Protein AF-A0A976Q1R2-F1 (afdb_monomer_lite)

pLDDT: mean 77.34, std 17.26, range [36.09, 97.94]

Sequence (198 aa):
MNNAGCALHPGRGSQSGVPMPMLADLDDPPRPRWKNIVAGFLIATPVTLVAWQWLLPQVHDSVRGGSEDFDKRLRLEDAYMRAVCEQALVLDRDEQLCKCVFAAEYPSLDCQAPFQQWTLARQVDQCADPTTRKAALSFCTCVDVIAEQVQAAVRDAMETGDDELGAARRAAQNYHRCQPLPDAINLPGIEALTPATE

Radius of gyration: 34.34 Å; chains: 1; bounding box: 77×89×61 Å

Secondary structure (DSSP, 8-state):
----------------------TTSS--PPP-THHHHHHHHHHHHHHHHHHHHHHHHHHHHHHHHHHHHHHHHHHHHHHHHHHIIIII--HHHHHHHHHHHHH-SSHHHHSHHHHHHHHHHHHHHHHTSHHHHHHSHHHHHHHHHHHHHHHHHHHHHHHHT--HHHHHHHHHGGGGGTTTSTTPPPPPPGGGTSPP--

Foldseek 3Di:
DDDDDDDDDDDDDDDDDDDDPPPPVPPDDPDPCVVVVVVVCVVVVVVVVVVCVVVVVVVVCVVVVVVVVVVVVQVVVLVVLQLCLPAFDDCPPLVPLNVQSVVDPRCVPRNVLSVLLVQLVVLQVQCVDPVLCVQQVQLSVQSVVLVVQLVVQLVVCVVVVHDSVVSSSVSSSCNVVSCVDPSHDDDDDSVVRGDPDD

Structure (mmCIF, N/CA/C/O backbone):
data_AF-A0A976Q1R2-F1
#
_entry.id   AF-A0A976Q1R2-F1
#
loop_
_atom_site.group_PDB
_atom_site.id
_atom_site.type_symbol
_atom_site.label_atom_id
_atom_site.label_alt_id
_atom_site.label_comp_id
_atom_site.label_asym_id
_atom_site.label_entity_id
_atom_site.label_seq_id
_atom_site.pdbx_PDB_ins_code
_atom_site.Cartn_x
_atom_site.Cartn_y
_atom_site.Cartn_z
_atom_site.occupancy
_atom_site.B_iso_or_equiv
_atom_site.auth_seq_id
_atom_site.auth_comp_id
_atom_site.auth_asym_id
_atom_site.auth_atom_id
_atom_site.pdbx_PDB_model_num
ATOM 1 N N . MET A 1 1 ? 27.607 49.489 22.070 1.00 40.38 1 MET A N 1
ATOM 2 C CA . MET A 1 1 ? 28.946 49.418 22.692 1.00 40.38 1 MET A CA 1
ATOM 3 C C . MET A 1 1 ? 29.445 47.990 22.565 1.00 40.38 1 MET A C 1
ATOM 5 O O . MET A 1 1 ? 28.915 47.128 23.244 1.00 40.38 1 MET A O 1
ATOM 9 N N . ASN A 1 2 ? 30.362 47.734 21.632 1.00 40.00 2 ASN A N 1
ATOM 10 C CA . ASN A 1 2 ? 31.521 46.861 21.826 1.00 40.00 2 ASN A CA 1
ATOM 11 C C . ASN A 1 2 ? 32.427 46.967 20.596 1.00 40.00 2 ASN A C 1
ATOM 13 O O . ASN A 1 2 ? 31.990 46.817 19.459 1.00 40.00 2 ASN A O 1
ATOM 17 N N . ASN A 1 3 ? 33.670 47.330 20.899 1.00 42.47 3 ASN A N 1
ATOM 18 C CA . ASN A 1 3 ? 34.803 47.559 20.020 1.00 42.47 3 ASN A CA 1
ATOM 19 C C . ASN A 1 3 ? 35.492 46.242 19.648 1.00 42.47 3 ASN A C 1
ATOM 21 O O . ASN A 1 3 ? 35.641 45.378 20.506 1.00 42.47 3 ASN A O 1
ATOM 25 N N . ALA A 1 4 ? 36.043 46.194 18.437 1.00 45.94 4 ALA A N 1
ATOM 26 C CA . ALA A 1 4 ? 37.373 45.672 18.088 1.00 45.94 4 ALA A CA 1
ATOM 27 C C . ALA A 1 4 ? 37.607 46.113 16.624 1.00 45.94 4 ALA A C 1
ATOM 29 O O . ALA A 1 4 ? 36.763 45.834 15.781 1.00 45.94 4 ALA A O 1
ATOM 30 N N . GLY A 1 5 ? 38.586 46.946 16.248 1.00 39.72 5 GLY A N 1
ATOM 31 C CA . GLY A 1 5 ? 40.025 46.866 16.541 1.00 39.72 5 GLY A CA 1
ATOM 32 C C . GLY A 1 5 ? 40.621 45.670 15.783 1.00 39.72 5 GLY A C 1
ATOM 33 O O . GLY A 1 5 ? 40.080 44.585 15.895 1.00 39.72 5 GLY A O 1
ATOM 34 N N . CYS A 1 6 ? 41.711 45.700 15.018 1.00 37.56 6 CYS A N 1
ATOM 35 C CA . CYS A 1 6 ? 42.757 46.661 14.659 1.00 37.56 6 CYS A CA 1
ATOM 36 C C . CYS A 1 6 ? 43.726 45.902 13.704 1.00 37.56 6 CYS A C 1
ATOM 38 O O . CYS A 1 6 ? 43.662 44.677 13.651 1.00 37.56 6 CYS A O 1
ATOM 40 N N . ALA A 1 7 ? 44.678 46.634 13.096 1.00 41.38 7 ALA A N 1
ATOM 41 C CA . ALA A 1 7 ? 45.945 46.217 12.433 1.00 41.38 7 ALA A CA 1
ATOM 42 C C . ALA A 1 7 ? 45.931 46.246 10.880 1.00 41.38 7 ALA A C 1
ATOM 44 O O . ALA A 1 7 ? 45.217 45.466 10.266 1.00 41.38 7 ALA A O 1
ATOM 45 N N . LEU A 1 8 ? 46.560 47.207 10.162 1.00 39.44 8 LEU A N 1
ATOM 46 C CA . LEU A 1 8 ? 48.003 47.585 10.034 1.00 39.44 8 LEU A CA 1
ATOM 47 C C . LEU A 1 8 ? 48.870 46.373 9.631 1.00 39.44 8 LEU A C 1
ATOM 49 O O . LEU A 1 8 ? 48.815 45.373 10.328 1.00 39.44 8 LEU A O 1
ATOM 53 N N . HIS A 1 9 ? 49.733 46.332 8.605 1.00 39.78 9 HIS A N 1
ATOM 54 C CA . HIS A 1 9 ? 50.486 47.281 7.747 1.00 39.78 9 HIS A CA 1
ATOM 55 C C . HIS A 1 9 ? 51.249 46.384 6.692 1.00 39.78 9 HIS A C 1
ATOM 57 O O . HIS A 1 9 ? 51.054 45.172 6.725 1.00 39.78 9 HIS A O 1
ATOM 63 N N . PRO A 1 10 ? 52.265 46.819 5.909 1.00 51.44 10 PRO A N 1
ATOM 64 C CA . PRO A 1 10 ? 52.341 47.836 4.852 1.00 51.44 10 PRO A CA 1
ATOM 65 C C . PRO A 1 10 ? 52.934 47.317 3.505 1.00 51.44 10 PRO A C 1
ATOM 67 O O . PRO A 1 10 ? 53.644 46.320 3.447 1.00 51.44 10 PRO A O 1
ATOM 70 N N . GLY A 1 11 ? 52.798 48.137 2.453 1.00 36.09 11 GLY A N 1
ATOM 71 C CA . GLY A 1 11 ? 53.887 48.395 1.496 1.00 36.09 11 GLY A CA 1
ATOM 72 C C . GLY A 1 11 ? 53.879 47.630 0.168 1.00 36.09 11 GLY A C 1
ATOM 73 O O . GLY A 1 11 ? 54.088 46.426 0.133 1.00 36.09 11 GLY A O 1
ATOM 74 N N . ARG A 1 12 ? 53.793 48.359 -0.954 1.00 36.56 12 ARG A N 1
ATOM 75 C CA . ARG A 1 12 ? 54.947 48.746 -1.800 1.00 36.56 12 ARG A CA 1
ATOM 76 C C . ARG A 1 12 ? 54.425 49.473 -3.043 1.00 36.56 12 ARG A C 1
ATOM 78 O O . ARG A 1 12 ? 53.521 48.992 -3.714 1.00 36.56 12 ARG A O 1
ATOM 85 N N . GLY A 1 13 ? 54.967 50.658 -3.307 1.00 37.25 13 GLY A N 1
ATOM 86 C CA . GLY A 1 13 ? 54.545 51.499 -4.422 1.00 37.25 13 GLY A CA 1
ATOM 87 C C . GLY A 1 13 ? 54.937 50.959 -5.797 1.00 37.25 13 GLY A C 1
ATOM 88 O O . GLY A 1 13 ? 55.895 50.204 -5.930 1.00 37.25 13 GLY A O 1
ATOM 89 N N . SER A 1 14 ? 54.216 51.426 -6.812 1.00 42.25 14 SER A N 1
ATOM 90 C CA . SER A 1 14 ? 54.715 51.660 -8.170 1.00 42.25 14 SER A CA 1
ATOM 91 C C . SER A 1 14 ? 53.691 52.566 -8.866 1.00 42.25 14 SER A C 1
ATOM 93 O O . SER A 1 14 ? 52.531 52.200 -8.995 1.00 42.25 14 SER A O 1
ATOM 95 N N . GLN A 1 15 ? 53.982 53.863 -8.930 1.00 43.88 15 GLN A N 1
ATOM 96 C CA . GLN A 1 15 ? 54.339 54.571 -10.165 1.00 43.88 15 GLN A CA 1
ATOM 97 C C . GLN A 1 15 ? 53.194 54.709 -11.182 1.00 43.88 15 GLN A C 1
ATOM 99 O O . GLN A 1 15 ? 52.818 53.773 -11.873 1.00 43.88 15 GLN A O 1
ATOM 104 N N . SER A 1 16 ? 52.722 55.954 -11.263 1.00 47.72 16 SER A N 1
ATOM 105 C CA . SER A 1 16 ? 52.698 56.767 -12.481 1.00 47.72 16 SER A CA 1
ATOM 106 C C . SER A 1 16 ? 52.079 56.167 -13.739 1.00 47.72 16 SER A C 1
ATOM 108 O O . SER A 1 16 ? 52.698 55.386 -14.453 1.00 47.72 16 SER A O 1
ATOM 110 N N . GLY A 1 17 ? 50.921 56.715 -14.098 1.00 42.50 17 GLY A N 1
ATOM 111 C CA . GLY A 1 17 ? 50.432 56.692 -15.469 1.00 42.50 17 GLY A CA 1
ATOM 112 C C . GLY A 1 17 ? 48.920 56.660 -15.517 1.00 42.50 17 GLY A C 1
ATOM 113 O O . GLY A 1 17 ? 48.342 55.604 -15.726 1.00 42.50 17 GLY A O 1
ATOM 114 N N . VAL A 1 18 ? 48.272 57.812 -15.343 1.00 56.31 18 VAL A N 1
ATOM 115 C CA . VAL A 1 18 ? 46.934 58.004 -15.910 1.00 56.31 18 VAL A CA 1
ATOM 116 C C . VAL A 1 18 ? 47.176 58.445 -17.352 1.00 56.31 18 VAL A C 1
ATOM 118 O O . VAL A 1 18 ? 47.537 59.608 -17.553 1.00 56.31 18 VAL A O 1
ATOM 121 N N . PRO A 1 19 ? 47.072 57.563 -18.365 1.00 56.66 19 PRO A N 1
ATOM 122 C CA . PRO A 1 19 ? 46.975 58.048 -19.726 1.00 56.66 19 PRO A CA 1
ATOM 123 C C . PRO A 1 19 ? 45.658 58.817 -19.811 1.00 56.66 19 PRO A C 1
ATOM 125 O O . PRO A 1 19 ? 44.582 58.261 -19.591 1.00 56.66 19 PRO A O 1
ATOM 128 N N . MET A 1 20 ? 45.749 60.120 -20.072 1.00 54.66 20 MET A N 1
ATOM 129 C CA . MET A 1 20 ? 44.580 60.878 -20.491 1.00 54.66 20 MET A CA 1
ATOM 130 C C . MET A 1 20 ? 44.028 60.194 -21.748 1.00 54.66 20 MET A C 1
ATOM 132 O O . MET A 1 20 ? 44.794 60.039 -22.704 1.00 54.66 20 MET A O 1
ATOM 136 N N . PRO A 1 21 ? 42.752 59.768 -21.771 1.00 60.16 21 PRO A N 1
ATOM 137 C CA . PRO A 1 21 ? 42.135 59.310 -23.002 1.00 60.16 21 PRO A CA 1
ATOM 138 C C . PRO A 1 21 ? 42.116 60.505 -23.952 1.00 60.16 21 PRO A C 1
ATOM 140 O O . PRO A 1 21 ? 41.392 61.480 -23.748 1.00 60.16 21 PRO A O 1
ATOM 143 N N . MET A 1 22 ? 42.998 60.480 -24.949 1.00 55.94 22 MET A N 1
ATOM 144 C CA . MET A 1 22 ? 42.955 61.454 -26.024 1.00 55.94 22 MET A CA 1
ATOM 145 C C . MET A 1 22 ? 41.645 61.247 -26.777 1.00 55.94 22 MET A C 1
ATOM 147 O O . MET A 1 22 ? 41.316 60.132 -27.170 1.00 55.94 22 MET A O 1
ATOM 151 N N . LEU A 1 23 ? 40.937 62.346 -27.033 1.00 49.00 23 LEU A N 1
ATOM 152 C CA . LEU A 1 23 ? 39.739 62.442 -27.880 1.00 49.00 23 LEU A CA 1
ATOM 153 C C . LEU A 1 23 ? 39.940 61.934 -29.330 1.00 49.00 23 LEU A C 1
ATOM 155 O O . LEU A 1 23 ? 39.041 62.071 -30.147 1.00 49.00 23 LEU A O 1
ATOM 159 N N . ALA A 1 24 ? 41.100 61.355 -29.649 1.00 50.91 24 ALA A N 1
ATOM 160 C CA . ALA A 1 24 ? 41.415 60.703 -30.913 1.00 50.91 24 ALA A CA 1
ATOM 161 C C . ALA A 1 24 ? 40.998 59.217 -30.964 1.00 50.91 24 ALA A C 1
ATOM 163 O O . ALA A 1 24 ? 41.071 58.621 -32.031 1.00 50.91 24 ALA A O 1
ATOM 164 N N . ASP A 1 25 ? 40.558 58.623 -29.846 1.00 51.00 25 ASP A N 1
ATOM 165 C CA . ASP A 1 25 ? 40.132 57.209 -29.776 1.00 51.00 25 ASP A CA 1
ATOM 166 C C . ASP A 1 25 ? 38.599 57.029 -29.871 1.00 51.00 25 ASP A C 1
ATOM 168 O O . ASP A 1 25 ? 38.062 55.956 -29.609 1.00 51.00 25 ASP A O 1
ATOM 172 N N . LEU A 1 26 ? 37.861 58.096 -30.216 1.00 52.56 26 LEU A N 1
ATOM 173 C CA . LEU A 1 26 ? 36.394 58.072 -30.342 1.00 52.56 26 LEU A CA 1
ATOM 174 C C . LEU A 1 26 ? 35.896 57.886 -31.790 1.00 52.56 26 LEU A C 1
ATOM 176 O O . LEU A 1 26 ? 34.690 57.791 -31.999 1.00 52.56 26 LEU A O 1
ATOM 180 N N . ASP A 1 27 ? 36.803 57.818 -32.770 1.00 57.50 27 ASP A N 1
ATOM 181 C CA . ASP A 1 27 ? 36.479 57.762 -34.208 1.00 57.50 27 ASP A CA 1
ATOM 182 C C . ASP A 1 27 ? 36.778 56.406 -34.874 1.00 57.50 27 ASP A C 1
ATOM 184 O O . ASP A 1 27 ? 36.680 56.277 -36.095 1.00 57.50 27 ASP A O 1
ATOM 188 N N . ASP A 1 28 ? 37.102 55.364 -34.102 1.00 61.47 28 ASP A N 1
ATOM 189 C CA . ASP A 1 28 ? 37.249 54.012 -34.648 1.00 61.47 28 ASP A CA 1
ATOM 190 C C . ASP A 1 28 ? 35.872 53.310 -34.661 1.00 61.47 28 ASP A C 1
ATOM 192 O O . ASP A 1 28 ? 35.346 52.950 -33.598 1.00 61.47 28 ASP A O 1
ATOM 196 N N . PRO A 1 29 ? 35.223 53.101 -35.829 1.00 64.06 29 PRO A N 1
ATOM 197 C CA . PRO A 1 29 ? 33.951 52.397 -35.867 1.00 64.06 29 PRO A CA 1
ATOM 198 C C . PRO A 1 29 ? 34.169 50.958 -35.375 1.00 64.06 29 PRO A C 1
ATOM 200 O O . PRO A 1 29 ? 35.086 50.274 -35.850 1.00 64.06 29 PRO A O 1
ATOM 203 N N . PRO A 1 30 ? 33.344 50.445 -34.441 1.00 65.81 30 PRO A N 1
ATOM 204 C CA . PRO A 1 30 ? 33.550 49.118 -33.888 1.00 65.81 30 PRO A CA 1
ATOM 205 C C . PRO A 1 30 ? 33.538 48.094 -35.021 1.00 65.81 30 PRO A C 1
ATOM 207 O O . PRO A 1 30 ? 32.568 47.982 -35.776 1.00 65.81 30 PRO A O 1
ATOM 210 N N . ARG A 1 31 ? 34.637 47.338 -35.149 1.00 67.00 31 ARG A N 1
ATOM 211 C CA . ARG A 1 31 ? 34.769 46.302 -36.179 1.00 67.00 31 ARG A CA 1
ATOM 212 C C . ARG A 1 31 ? 33.535 45.388 -36.128 1.00 67.00 31 ARG A C 1
ATOM 214 O O . ARG A 1 31 ? 33.174 44.932 -35.040 1.00 67.00 31 ARG A O 1
ATOM 221 N N . PRO A 1 32 ? 32.887 45.094 -37.268 1.00 62.44 32 PRO A N 1
ATOM 222 C CA . PRO A 1 32 ? 31.637 44.345 -37.295 1.00 62.44 32 PRO A CA 1
ATOM 223 C C . PRO A 1 32 ? 31.796 42.959 -36.648 1.00 62.44 32 PRO A C 1
ATOM 225 O O . PRO A 1 32 ? 32.357 42.037 -37.240 1.00 62.44 32 PRO A O 1
ATOM 228 N N . ARG A 1 33 ? 31.268 42.800 -35.425 1.00 66.50 33 ARG A N 1
ATOM 229 C CA . ARG A 1 33 ? 31.354 41.562 -34.622 1.00 66.50 33 ARG A CA 1
ATOM 230 C C . ARG A 1 33 ? 30.477 40.425 -35.164 1.00 66.50 33 ARG A C 1
ATOM 232 O O . ARG A 1 33 ? 30.590 39.298 -34.691 1.00 66.50 33 ARG A O 1
ATOM 239 N N . TRP A 1 34 ? 29.638 40.694 -36.172 1.00 76.06 34 TRP A N 1
ATOM 240 C CA . TRP A 1 34 ? 28.719 39.713 -36.765 1.00 76.06 34 TRP A CA 1
ATOM 241 C C . TRP A 1 34 ? 29.453 38.508 -37.363 1.00 76.06 34 TRP A C 1
ATOM 243 O O . TRP A 1 34 ? 28.974 37.385 -37.243 1.00 76.06 34 TRP A O 1
ATOM 253 N N . LYS A 1 35 ? 30.656 38.713 -37.920 1.00 72.75 35 LYS A N 1
ATOM 254 C CA . LYS A 1 35 ? 31.481 37.624 -38.467 1.00 72.75 35 LYS A CA 1
ATOM 255 C C . LYS A 1 35 ? 31.867 36.600 -37.394 1.00 72.75 35 LYS A C 1
ATOM 257 O O . LYS A 1 35 ? 31.851 35.404 -37.662 1.00 72.75 35 LYS A O 1
ATOM 262 N N . ASN A 1 36 ? 32.128 37.054 -36.168 1.00 73.56 36 ASN A N 1
ATOM 263 C CA . ASN A 1 36 ? 32.473 36.173 -35.050 1.00 73.56 36 ASN A CA 1
ATOM 264 C C . ASN A 1 36 ? 31.238 35.446 -34.497 1.00 73.56 36 ASN A C 1
ATOM 266 O O . ASN A 1 36 ? 31.349 34.304 -34.065 1.00 73.56 36 ASN A O 1
ATOM 270 N N . ILE A 1 37 ? 30.061 36.078 -34.550 1.00 73.50 37 ILE A N 1
ATOM 271 C CA . ILE A 1 37 ? 28.791 35.458 -34.141 1.00 73.50 37 ILE A CA 1
ATOM 272 C C . ILE A 1 37 ? 28.391 34.355 -35.128 1.00 73.50 37 ILE A C 1
ATOM 274 O O . ILE A 1 37 ? 28.049 33.255 -34.705 1.00 73.50 37 ILE A O 1
ATOM 278 N N . VAL A 1 38 ? 28.492 34.613 -36.436 1.00 80.69 38 VAL A N 1
ATOM 279 C CA . VAL A 1 38 ? 28.170 33.618 -37.473 1.00 80.69 38 VAL A CA 1
ATOM 280 C C . VAL A 1 38 ? 29.146 32.445 -37.437 1.00 80.69 38 VAL A C 1
ATOM 282 O O . VAL A 1 38 ? 28.713 31.297 -37.493 1.00 80.69 38 VAL A O 1
ATOM 285 N N . ALA A 1 39 ? 30.445 32.707 -37.268 1.00 76.94 39 ALA A N 1
ATOM 286 C CA . ALA A 1 39 ? 31.435 31.645 -37.092 1.00 76.94 39 ALA A CA 1
ATOM 287 C C . ALA A 1 39 ? 31.177 30.825 -35.814 1.00 76.94 39 ALA A C 1
ATOM 289 O O . ALA A 1 39 ? 31.249 29.600 -35.847 1.00 76.94 39 ALA A O 1
ATOM 290 N N . GLY A 1 40 ? 30.813 31.488 -34.710 1.00 72.38 40 GLY A N 1
ATOM 291 C CA . GLY A 1 40 ? 30.435 30.822 -33.465 1.00 72.38 40 GLY A CA 1
ATOM 292 C C . GLY A 1 40 ? 29.211 29.921 -33.627 1.00 72.38 40 GLY A C 1
ATOM 293 O O . GLY A 1 40 ? 29.234 28.783 -33.171 1.00 72.38 40 GLY A O 1
ATOM 294 N N . PHE A 1 41 ? 28.174 30.385 -34.329 1.00 81.19 41 PHE A N 1
ATOM 295 C CA . PHE A 1 41 ? 26.971 29.592 -34.591 1.00 81.19 41 PHE A CA 1
ATOM 296 C C . PHE A 1 41 ? 27.277 28.376 -35.477 1.00 81.19 41 PHE A C 1
ATOM 298 O O . PHE A 1 41 ? 26.920 27.260 -35.122 1.00 81.19 41 PHE A O 1
ATOM 305 N N . LEU A 1 42 ? 28.035 28.556 -36.564 1.00 83.38 42 LEU A N 1
ATOM 306 C CA . LEU A 1 42 ? 28.411 27.463 -37.472 1.00 83.38 42 LEU A CA 1
ATOM 307 C C . LEU A 1 42 ? 29.194 26.332 -36.791 1.00 83.38 42 LEU A C 1
ATOM 309 O O . LEU A 1 42 ? 29.113 25.193 -37.241 1.00 83.38 42 LEU A O 1
ATOM 313 N N . ILE A 1 43 ? 29.933 26.629 -35.720 1.00 78.44 43 ILE A N 1
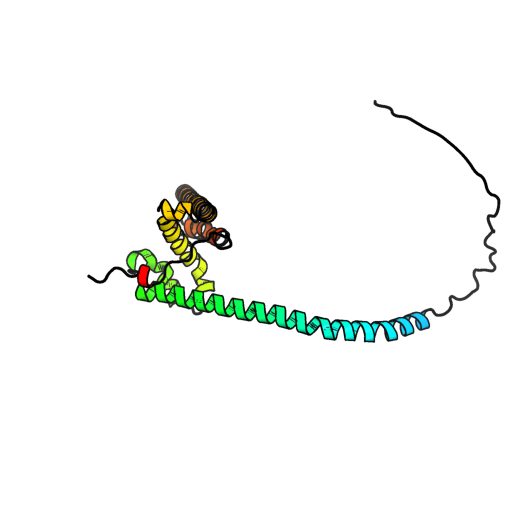ATOM 314 C CA . ILE A 1 43 ? 30.680 25.625 -34.948 1.00 78.44 43 ILE A CA 1
ATOM 315 C C . ILE A 1 43 ? 29.829 25.065 -33.802 1.00 78.44 43 ILE A C 1
ATOM 317 O O . ILE A 1 43 ? 29.847 23.862 -33.553 1.00 78.44 43 ILE A O 1
ATOM 321 N N . ALA A 1 44 ? 29.063 25.909 -33.110 1.00 73.56 44 ALA A N 1
ATOM 322 C CA . ALA A 1 44 ? 28.253 25.481 -31.975 1.00 73.56 44 ALA A CA 1
ATOM 323 C C . ALA A 1 44 ? 27.096 24.566 -32.401 1.00 73.56 44 ALA A C 1
ATOM 325 O O . ALA A 1 44 ? 26.852 23.560 -31.742 1.00 73.56 44 ALA A O 1
ATOM 326 N N . THR A 1 45 ? 26.419 24.870 -33.512 1.00 82.25 45 THR A N 1
ATOM 327 C CA . THR A 1 45 ? 25.257 24.113 -33.999 1.00 82.25 45 THR A CA 1
ATOM 328 C C . THR A 1 45 ? 25.541 22.635 -34.298 1.00 82.25 45 THR A C 1
ATOM 330 O O . THR A 1 45 ? 24.763 21.803 -33.838 1.00 82.25 45 THR A O 1
ATOM 333 N N . PRO A 1 46 ? 26.610 22.236 -35.020 1.00 80.31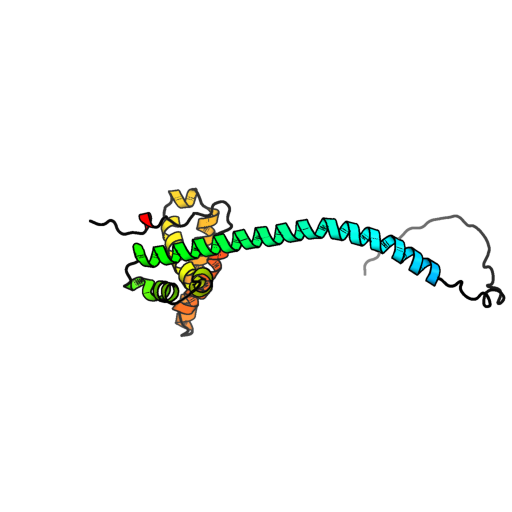 46 PRO A N 1
ATOM 334 C CA . PRO A 1 46 ? 26.884 20.817 -35.241 1.00 80.31 46 PRO A CA 1
ATOM 335 C C . PRO A 1 46 ? 27.262 20.091 -33.945 1.00 80.31 46 PRO A C 1
ATOM 337 O O . PRO A 1 46 ? 26.854 18.951 -33.749 1.00 80.31 46 PRO A O 1
ATOM 340 N N . VAL A 1 47 ? 27.982 20.748 -33.029 1.00 82.50 47 VAL A N 1
ATOM 341 C CA . VAL A 1 47 ? 28.361 20.149 -31.739 1.00 82.50 47 VAL A CA 1
ATOM 342 C C . VAL A 1 47 ? 27.130 19.918 -30.863 1.00 82.50 47 VAL A C 1
ATOM 344 O O . VAL A 1 47 ? 26.975 18.835 -30.298 1.00 82.50 47 VAL A O 1
ATOM 347 N N . THR A 1 48 ? 26.222 20.894 -30.785 1.00 80.06 48 THR A N 1
ATOM 348 C CA . THR A 1 48 ? 24.976 20.738 -30.027 1.00 80.06 48 THR A CA 1
ATOM 349 C C . THR A 1 48 ? 24.042 19.723 -30.672 1.00 80.06 48 THR A C 1
ATOM 351 O O . THR A 1 48 ? 23.456 18.933 -29.942 1.00 80.06 48 THR A O 1
ATOM 354 N N . LEU A 1 49 ? 23.949 19.660 -32.005 1.00 84.00 49 LEU A N 1
ATOM 355 C CA . LEU A 1 49 ? 23.170 18.631 -32.707 1.00 84.00 49 LEU A CA 1
ATOM 356 C C . LEU A 1 49 ? 23.680 17.219 -32.418 1.00 84.00 49 LEU A C 1
ATOM 358 O O . LEU A 1 49 ? 22.878 16.341 -32.121 1.00 84.00 49 LEU A O 1
ATOM 362 N N . VAL A 1 50 ? 24.996 16.995 -32.460 1.00 81.69 50 VAL A N 1
ATOM 363 C CA . VAL A 1 50 ? 25.582 15.676 -32.164 1.00 81.69 50 VAL A CA 1
ATOM 364 C C . VAL A 1 50 ? 25.367 15.296 -30.698 1.00 81.69 50 VAL A C 1
ATOM 366 O O . VAL A 1 50 ? 24.986 14.161 -30.414 1.00 81.69 50 VAL A O 1
ATOM 369 N N . ALA A 1 51 ? 25.546 16.242 -29.772 1.00 80.06 51 ALA A N 1
ATOM 370 C CA . ALA A 1 51 ? 25.256 16.016 -28.357 1.00 80.06 51 ALA A CA 1
ATOM 371 C C . ALA A 1 51 ? 23.767 15.695 -28.127 1.00 80.06 51 ALA A C 1
ATOM 373 O O . ALA A 1 51 ? 23.437 14.768 -27.390 1.00 80.06 51 ALA A O 1
ATOM 374 N N . TRP A 1 52 ? 22.868 16.411 -28.805 1.00 79.44 52 TRP A N 1
ATOM 375 C CA . TRP A 1 52 ? 21.424 16.198 -28.724 1.00 79.44 52 TRP A CA 1
ATOM 376 C C . TRP A 1 52 ? 21.006 14.844 -29.317 1.00 79.44 52 TRP A C 1
ATOM 378 O O . TRP A 1 52 ? 20.203 14.136 -28.717 1.00 79.44 52 TRP A O 1
ATOM 388 N N . GLN A 1 53 ? 21.608 14.432 -30.438 1.00 83.00 53 GLN A N 1
ATOM 389 C CA . GLN A 1 53 ? 21.368 13.136 -31.086 1.00 83.00 53 GLN A CA 1
ATOM 390 C C . GLN A 1 53 ? 21.722 11.950 -30.173 1.00 83.00 53 GLN A C 1
ATOM 392 O O . GLN A 1 53 ? 21.058 10.918 -30.233 1.00 83.00 53 GLN A O 1
ATOM 397 N N . TRP A 1 54 ? 22.751 12.089 -29.333 1.00 79.94 54 TRP A N 1
ATOM 398 C CA . TRP A 1 54 ? 23.153 11.062 -28.366 1.00 79.94 54 TRP A CA 1
ATOM 399 C C . TRP A 1 54 ? 22.322 11.082 -27.079 1.00 79.94 54 TRP A C 1
ATOM 401 O O . TRP A 1 54 ? 22.066 10.027 -26.501 1.00 79.94 54 TRP A O 1
ATOM 411 N N . LEU A 1 55 ? 21.884 12.262 -26.634 1.00 73.25 55 LEU A N 1
ATOM 412 C CA . LEU A 1 55 ? 21.131 12.418 -25.389 1.00 73.25 55 LEU A CA 1
ATOM 413 C C . LEU A 1 55 ? 19.659 11.996 -25.534 1.00 73.25 55 LEU A C 1
ATOM 415 O O . LEU A 1 55 ? 19.113 11.336 -24.652 1.00 73.25 55 LEU A O 1
ATOM 419 N N . LEU A 1 56 ? 19.019 12.346 -26.654 1.00 71.44 56 LEU A N 1
ATOM 420 C CA . LEU A 1 56 ? 17.605 12.054 -26.906 1.00 71.44 56 LEU A CA 1
ATOM 421 C C . LEU A 1 56 ? 17.206 10.573 -26.766 1.00 71.44 56 LEU A C 1
ATOM 423 O O . LEU A 1 56 ? 16.198 10.324 -26.105 1.00 71.44 56 LEU A O 1
ATOM 427 N N . PRO A 1 57 ? 17.921 9.585 -27.344 1.00 69.44 57 PRO A N 1
ATOM 428 C CA . PRO A 1 57 ? 17.508 8.186 -27.241 1.00 69.44 57 PRO A CA 1
ATOM 429 C C . PRO A 1 57 ? 17.556 7.661 -25.801 1.00 69.44 57 PRO A C 1
ATOM 431 O O . PRO A 1 57 ? 16.639 6.960 -25.391 1.00 69.44 57 PRO A O 1
ATOM 434 N N . GLN A 1 58 ? 18.540 8.069 -24.990 1.00 71.88 58 GLN A N 1
ATOM 435 C CA . GLN A 1 58 ? 18.612 7.639 -23.586 1.00 71.88 58 GLN A CA 1
ATOM 436 C C . GLN A 1 58 ? 17.469 8.208 -22.741 1.00 71.88 58 GLN A C 1
ATOM 438 O O . GLN A 1 58 ? 16.903 7.511 -21.901 1.00 71.88 58 GLN A O 1
ATOM 443 N N . VAL A 1 59 ? 17.094 9.466 -22.991 1.00 65.62 59 VAL A N 1
ATOM 444 C CA . VAL A 1 59 ? 15.928 10.080 -22.344 1.00 65.62 59 VAL A CA 1
ATOM 445 C C . VAL A 1 59 ? 14.644 9.391 -22.809 1.00 65.62 59 VAL A C 1
ATOM 447 O O . VAL A 1 59 ? 13.763 9.122 -21.997 1.00 65.62 59 VAL A O 1
ATOM 450 N N . HIS A 1 60 ? 14.543 9.045 -24.094 1.00 62.09 60 HIS A N 1
ATOM 451 C CA . HIS A 1 60 ? 13.373 8.365 -24.635 1.00 62.09 60 HIS A CA 1
ATOM 452 C C . HIS A 1 60 ? 13.182 6.961 -24.035 1.00 62.09 60 HIS A C 1
ATOM 454 O O . HIS A 1 60 ? 12.052 6.599 -23.693 1.00 62.09 60 HIS A O 1
ATOM 460 N N . ASP A 1 61 ? 14.255 6.185 -23.889 1.00 60.03 61 ASP A N 1
ATOM 461 C CA . ASP A 1 61 ? 14.199 4.832 -23.324 1.00 60.03 61 ASP A CA 1
ATOM 462 C C . ASP A 1 61 ? 13.955 4.854 -21.812 1.00 60.03 61 ASP A C 1
ATOM 464 O O . ASP A 1 61 ? 13.165 4.061 -21.307 1.00 60.03 61 ASP A O 1
ATOM 468 N N . SER A 1 62 ? 14.538 5.816 -21.088 1.00 59.94 62 SER A N 1
ATOM 469 C CA . SER A 1 62 ? 14.254 6.026 -19.662 1.00 59.94 62 SER A CA 1
ATOM 470 C C . SER A 1 62 ? 12.785 6.381 -19.409 1.00 59.94 62 SER A C 1
ATOM 472 O O . SER A 1 62 ? 12.187 5.873 -18.459 1.00 59.94 62 SER A O 1
ATOM 474 N N . VAL A 1 63 ? 12.191 7.228 -20.255 1.00 64.00 63 VAL A N 1
ATOM 475 C CA . VAL A 1 63 ? 10.787 7.637 -20.121 1.00 64.00 63 VAL A CA 1
ATOM 476 C C . VAL A 1 63 ? 9.840 6.507 -20.533 1.00 64.00 63 VAL A C 1
ATOM 478 O O . VAL A 1 63 ? 8.878 6.239 -19.815 1.00 64.00 63 VAL A O 1
ATOM 481 N N . ARG A 1 64 ? 10.115 5.805 -21.645 1.00 62.81 64 ARG A N 1
ATOM 482 C CA . ARG A 1 64 ? 9.282 4.671 -22.085 1.00 62.81 64 ARG A CA 1
ATOM 483 C C . ARG A 1 64 ? 9.358 3.486 -21.127 1.00 62.81 64 ARG A C 1
ATOM 485 O O . ARG A 1 64 ? 8.309 2.957 -20.772 1.00 62.81 64 ARG A O 1
ATOM 492 N N . GLY A 1 65 ? 10.554 3.116 -20.667 1.00 59.78 65 GLY A N 1
ATOM 493 C CA . GLY A 1 65 ? 10.732 2.032 -19.698 1.00 59.78 65 GLY A CA 1
ATOM 494 C C . GLY A 1 65 ? 9.962 2.296 -18.405 1.00 59.78 65 GLY A C 1
ATOM 495 O O . GLY A 1 65 ? 9.197 1.447 -17.959 1.00 59.78 65 GLY A O 1
ATOM 496 N N . GLY A 1 66 ? 10.044 3.525 -17.881 1.00 60.22 66 GLY A N 1
ATOM 497 C CA . GLY A 1 66 ? 9.253 3.934 -16.719 1.00 60.22 66 GLY A CA 1
ATOM 498 C C . GLY A 1 66 ? 7.739 3.879 -16.954 1.00 60.22 66 GLY A C 1
ATOM 499 O O . GLY A 1 66 ? 7.003 3.476 -16.056 1.00 60.22 66 GLY A O 1
ATOM 500 N N . SER A 1 67 ? 7.264 4.242 -18.153 1.00 62.19 67 SER A N 1
ATOM 501 C CA . SER A 1 67 ? 5.830 4.189 -18.477 1.00 62.19 67 SER A CA 1
ATOM 502 C C . SER A 1 67 ? 5.295 2.766 -18.653 1.00 62.19 67 SER A C 1
ATOM 504 O O . SER A 1 67 ? 4.213 2.465 -18.160 1.00 62.19 67 SER A O 1
ATOM 506 N N . GLU A 1 68 ? 6.053 1.863 -19.284 1.00 69.06 68 GLU A N 1
ATOM 507 C CA . GLU A 1 68 ? 5.620 0.471 -19.465 1.00 69.06 68 GLU A CA 1
ATOM 508 C C . GLU A 1 68 ? 5.554 -0.284 -18.137 1.00 69.06 68 GLU A C 1
ATOM 510 O O . GLU A 1 68 ? 4.639 -1.081 -17.915 1.00 69.06 68 GLU A O 1
ATOM 515 N N . ASP A 1 69 ? 6.513 -0.036 -17.247 1.00 72.00 69 ASP A N 1
ATOM 516 C CA . ASP A 1 69 ? 6.538 -0.659 -15.926 1.00 72.00 69 ASP A CA 1
ATOM 517 C C . ASP A 1 69 ? 5.419 -0.118 -15.030 1.00 72.00 69 ASP A C 1
ATOM 519 O O . ASP A 1 69 ? 4.807 -0.875 -14.271 1.00 72.00 69 ASP A O 1
ATOM 523 N N . PHE A 1 70 ? 5.094 1.171 -15.158 1.00 72.94 70 PHE A N 1
ATOM 524 C CA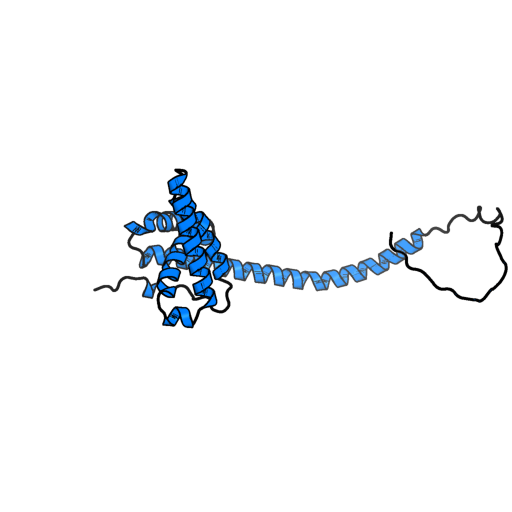 . PHE A 1 70 ? 3.961 1.775 -14.467 1.00 72.94 70 PHE A CA 1
ATOM 525 C C . PHE A 1 70 ? 2.622 1.196 -14.948 1.00 72.94 70 PHE A C 1
ATOM 527 O O . PHE A 1 70 ? 1.819 0.761 -14.121 1.00 72.94 70 PHE A O 1
ATOM 534 N N . ASP A 1 71 ? 2.419 1.095 -16.264 1.00 78.19 71 ASP A N 1
ATOM 535 C CA . ASP A 1 71 ? 1.205 0.518 -16.855 1.00 78.19 71 ASP A CA 1
ATOM 536 C C . ASP A 1 71 ? 1.016 -0.954 -16.466 1.00 78.19 71 ASP A C 1
ATOM 538 O O . ASP A 1 71 ? -0.090 -1.382 -16.128 1.00 78.19 71 ASP A O 1
ATOM 542 N N . LYS A 1 72 ? 2.092 -1.752 -16.480 1.00 79.44 72 LYS A N 1
ATOM 543 C CA . LYS A 1 72 ? 2.040 -3.153 -16.030 1.00 79.44 72 LYS A CA 1
ATOM 544 C C . LYS A 1 72 ? 1.658 -3.247 -14.558 1.00 79.44 72 LYS A C 1
ATOM 546 O O . LYS A 1 72 ? 0.843 -4.097 -14.206 1.00 79.44 72 LYS A O 1
ATOM 551 N N . ARG A 1 73 ? 2.218 -2.381 -13.708 1.00 79.75 73 ARG A N 1
ATOM 552 C CA . ARG A 1 73 ? 1.911 -2.369 -12.274 1.00 79.75 73 ARG A CA 1
ATOM 553 C C . ARG A 1 73 ? 0.444 -2.032 -12.016 1.00 79.75 73 ARG A C 1
ATOM 555 O O . ARG A 1 73 ? -0.193 -2.755 -11.257 1.00 79.75 73 ARG A O 1
ATOM 562 N N . LEU A 1 74 ? -0.097 -1.013 -12.685 1.00 83.31 74 LEU A N 1
ATOM 563 C CA . LEU A 1 74 ? -1.513 -0.653 -12.562 1.00 83.31 74 LEU A CA 1
ATOM 564 C C . LEU A 1 74 ? -2.435 -1.790 -13.007 1.00 83.31 74 LEU A C 1
ATOM 566 O O . LEU A 1 74 ? -3.390 -2.107 -12.310 1.00 83.31 74 LEU A O 1
ATOM 570 N N . ARG A 1 75 ? -2.112 -2.482 -14.107 1.00 83.88 75 ARG A N 1
ATOM 571 C CA . ARG A 1 75 ? -2.910 -3.634 -14.563 1.00 83.88 75 ARG A CA 1
ATOM 572 C C . ARG A 1 75 ? -2.884 -4.811 -13.591 1.00 83.88 75 ARG A C 1
ATOM 574 O O . ARG A 1 75 ? -3.885 -5.510 -13.457 1.00 83.88 75 ARG A O 1
ATOM 581 N N . LEU A 1 76 ? -1.746 -5.062 -12.942 1.00 84.50 76 LEU A N 1
ATOM 582 C CA . LEU A 1 76 ? -1.651 -6.088 -11.901 1.00 84.50 76 LEU A CA 1
ATOM 583 C C . LEU A 1 76 ? -2.488 -5.707 -10.679 1.00 84.50 76 LEU A C 1
ATOM 585 O O . LEU A 1 76 ? -3.167 -6.562 -10.116 1.00 84.50 76 LEU A O 1
ATOM 589 N N . GLU A 1 77 ? -2.474 -4.430 -10.305 1.00 83.75 77 GLU A N 1
ATOM 590 C CA . GLU A 1 77 ? -3.296 -3.905 -9.218 1.00 83.75 77 GLU A CA 1
ATOM 591 C C . GLU A 1 77 ? -4.793 -3.990 -9.557 1.00 83.75 77 GLU A C 1
ATOM 593 O O . GLU A 1 77 ? -5.566 -4.491 -8.746 1.00 83.75 77 GLU A O 1
ATOM 598 N N . ASP A 1 78 ? -5.198 -3.630 -10.780 1.00 85.38 78 ASP A N 1
ATOM 599 C CA . ASP A 1 78 ? -6.575 -3.785 -11.268 1.00 85.38 78 ASP A CA 1
ATOM 600 C C . ASP A 1 78 ? -7.051 -5.238 -11.183 1.00 85.38 78 ASP A C 1
ATOM 602 O O . ASP A 1 78 ? -8.148 -5.523 -10.694 1.00 85.38 78 ASP A O 1
ATOM 606 N N . ALA A 1 79 ? -6.220 -6.168 -11.664 1.00 85.75 79 ALA A N 1
ATOM 607 C CA . ALA A 1 79 ? -6.519 -7.594 -11.628 1.00 85.75 79 ALA A CA 1
ATOM 608 C C . ALA A 1 79 ? -6.653 -8.096 -10.186 1.00 85.75 79 ALA A C 1
ATOM 610 O O . ALA A 1 79 ? -7.567 -8.865 -9.889 1.00 85.75 79 ALA A O 1
ATOM 611 N N . TYR A 1 80 ? -5.788 -7.625 -9.284 1.00 85.81 80 TYR A N 1
ATOM 612 C CA . TYR A 1 80 ? -5.863 -7.953 -7.866 1.00 85.81 80 TYR A CA 1
ATOM 613 C C . TYR A 1 80 ? -7.148 -7.412 -7.226 1.00 85.81 80 TYR A C 1
ATOM 615 O O . TYR A 1 80 ? -7.868 -8.175 -6.586 1.00 85.81 80 TYR A O 1
ATOM 623 N N . MET A 1 81 ? -7.493 -6.137 -7.445 1.00 87.19 81 MET A N 1
ATOM 624 C CA . MET A 1 81 ? -8.720 -5.533 -6.906 1.00 87.19 81 MET A CA 1
ATOM 625 C C . MET A 1 81 ? -9.977 -6.284 -7.358 1.00 87.19 81 MET A C 1
ATOM 627 O O . MET A 1 81 ? -10.872 -6.538 -6.551 1.00 87.19 81 MET A O 1
ATOM 631 N N . ARG A 1 82 ? -10.033 -6.682 -8.635 1.00 84.62 82 ARG A N 1
ATOM 632 C CA . ARG A 1 82 ? -11.140 -7.489 -9.169 1.00 84.62 82 ARG A CA 1
ATOM 633 C C . ARG A 1 82 ? -11.180 -8.878 -8.540 1.00 84.62 82 ARG A C 1
ATOM 635 O O . ARG A 1 82 ? -12.233 -9.280 -8.059 1.00 84.62 82 ARG A O 1
ATOM 642 N N . ALA A 1 83 ? -10.044 -9.570 -8.457 1.00 84.56 83 ALA A N 1
ATOM 643 C CA . ALA A 1 83 ? -9.975 -10.902 -7.855 1.00 84.56 83 ALA A CA 1
ATOM 644 C C . ALA A 1 83 ? -10.399 -10.901 -6.375 1.00 84.56 83 ALA A C 1
ATOM 646 O O . ALA A 1 83 ? -11.132 -11.791 -5.948 1.00 84.56 83 ALA A O 1
ATOM 647 N N . VAL A 1 84 ? -10.013 -9.874 -5.608 1.00 83.31 84 VAL A N 1
ATOM 648 C CA . VAL A 1 84 ? -10.454 -9.692 -4.215 1.00 83.31 84 VAL A CA 1
ATOM 649 C C . VAL A 1 84 ? -11.982 -9.606 -4.128 1.00 83.31 84 VAL A C 1
ATOM 651 O O . VAL A 1 84 ? -12.589 -10.269 -3.287 1.00 83.31 84 VAL A O 1
ATOM 654 N N . CYS A 1 85 ? -12.610 -8.833 -5.015 1.00 82.62 85 CYS A N 1
ATOM 655 C CA . CYS A 1 85 ? -14.061 -8.648 -5.033 1.00 82.62 85 CYS A CA 1
ATOM 656 C C . CYS A 1 85 ? -14.851 -9.826 -5.621 1.00 82.62 85 CYS A C 1
ATOM 658 O O . CYS A 1 85 ? -16.012 -10.002 -5.266 1.00 82.62 85 CYS A O 1
ATOM 660 N N . GLU A 1 86 ? -14.253 -10.625 -6.503 1.00 80.56 86 GLU A N 1
ATOM 661 C CA . GLU A 1 86 ? -14.899 -11.801 -7.100 1.00 80.56 86 GLU A CA 1
ATOM 662 C C . GLU A 1 86 ? -14.797 -13.052 -6.222 1.00 80.56 86 GLU A C 1
ATOM 664 O O . GLU A 1 86 ? -15.718 -13.867 -6.215 1.00 80.56 86 GLU A O 1
ATOM 669 N N . GLN A 1 87 ? -13.677 -13.233 -5.516 1.00 73.31 87 GLN A N 1
ATOM 670 C CA . GLN A 1 87 ? -13.326 -14.523 -4.909 1.00 73.31 87 GLN A CA 1
ATOM 671 C C . GLN A 1 87 ? -13.295 -14.480 -3.380 1.00 73.31 87 GLN A C 1
ATOM 673 O O . GLN A 1 87 ? -13.657 -15.462 -2.741 1.00 73.31 87 GLN A O 1
ATOM 678 N N . ALA A 1 88 ? -12.874 -13.365 -2.779 1.00 66.81 88 ALA A N 1
ATOM 679 C CA . ALA A 1 88 ? -12.522 -13.336 -1.361 1.00 66.81 88 ALA A CA 1
ATOM 680 C C . ALA A 1 88 ? -13.525 -12.613 -0.446 1.00 66.81 88 ALA A C 1
ATOM 682 O O . ALA A 1 88 ? -13.557 -12.880 0.756 1.00 66.81 88 ALA A O 1
ATOM 683 N N . LEU A 1 89 ? -14.328 -11.683 -0.967 1.00 63.78 89 LEU A N 1
ATOM 684 C CA . LEU A 1 89 ? -15.189 -10.827 -0.147 1.00 63.78 89 LEU A CA 1
ATOM 685 C C . LEU A 1 89 ? -16.657 -11.274 -0.127 1.00 63.78 89 LEU A C 1
ATOM 687 O O . LEU A 1 89 ? -17.289 -11.452 -1.165 1.00 63.78 89 LEU A O 1
ATOM 691 N N . VAL A 1 90 ? -17.229 -11.368 1.080 1.00 59.06 90 VAL A N 1
ATOM 692 C CA . VAL A 1 90 ? -18.684 -11.450 1.297 1.00 59.06 90 VAL A CA 1
ATOM 693 C C . VAL A 1 90 ? -19.247 -10.024 1.253 1.00 59.06 90 VAL A C 1
ATOM 695 O O . VAL A 1 90 ? -18.823 -9.170 2.033 1.00 59.06 90 VAL A O 1
ATOM 698 N N . LEU A 1 91 ? -20.181 -9.770 0.326 1.00 50.34 91 LEU A N 1
ATOM 699 C CA . LEU A 1 91 ? -20.608 -8.431 -0.117 1.00 50.34 91 LEU A CA 1
ATOM 700 C C . LEU A 1 91 ? -20.988 -7.438 1.000 1.00 50.34 91 LEU A C 1
ATOM 702 O O . LEU A 1 91 ? -20.753 -6.245 0.829 1.00 50.34 91 LEU A O 1
ATOM 706 N N . ASP A 1 92 ? -21.540 -7.888 2.128 1.00 49.31 92 ASP A N 1
ATOM 707 C CA . ASP A 1 92 ? -22.200 -6.992 3.092 1.00 49.31 92 ASP A CA 1
ATOM 708 C C . ASP A 1 92 ? -21.259 -6.026 3.842 1.00 49.31 92 ASP A C 1
ATOM 710 O O . ASP A 1 92 ? -21.710 -4.985 4.317 1.00 49.31 92 ASP A O 1
ATOM 714 N N . ARG A 1 93 ? -19.951 -6.318 3.947 1.00 49.12 93 ARG A N 1
ATOM 715 C CA . ARG A 1 93 ? -18.980 -5.433 4.636 1.00 49.12 93 ARG A CA 1
ATOM 716 C C . ARG A 1 93 ? -18.253 -4.469 3.693 1.00 49.12 93 ARG A C 1
ATOM 718 O O . ARG A 1 93 ? -17.799 -3.417 4.134 1.00 49.12 93 ARG A O 1
ATOM 725 N N . ASP A 1 94 ? -18.175 -4.808 2.408 1.00 62.22 94 ASP A N 1
ATOM 726 C CA . ASP A 1 94 ? -17.278 -4.176 1.431 1.00 62.22 94 ASP A CA 1
ATOM 727 C C . ASP A 1 94 ? -18.004 -3.740 0.145 1.00 62.22 94 ASP A C 1
ATOM 729 O O . ASP A 1 94 ? -17.383 -3.525 -0.901 1.00 62.22 94 ASP A O 1
ATOM 733 N N . GLU A 1 95 ? -19.327 -3.543 0.224 1.00 61.88 95 GLU A N 1
ATOM 734 C CA . GLU A 1 95 ? -20.151 -3.109 -0.906 1.00 61.88 95 GLU A CA 1
ATOM 735 C C . GLU A 1 95 ? -19.564 -1.892 -1.626 1.00 61.88 95 GLU A C 1
ATOM 737 O O . GLU A 1 95 ? -19.638 -1.811 -2.842 1.00 61.88 95 GLU A O 1
ATOM 742 N N . GLN A 1 96 ? -18.977 -0.932 -0.912 1.00 70.44 96 GLN A N 1
ATOM 743 C CA . GLN A 1 96 ? -18.476 0.300 -1.526 1.00 70.44 96 GLN A CA 1
ATOM 744 C C . GLN A 1 96 ? -17.187 0.092 -2.329 1.00 70.44 96 GLN A C 1
ATOM 746 O O . GLN A 1 96 ? -17.032 0.721 -3.377 1.00 70.44 96 GLN A O 1
ATOM 751 N N . LEU A 1 97 ? -16.292 -0.795 -1.877 1.00 79.44 97 LEU A N 1
ATOM 752 C CA . LEU A 1 97 ? -15.097 -1.159 -2.637 1.00 79.44 97 LEU A CA 1
ATOM 753 C C . LEU A 1 97 ? -15.513 -1.912 -3.900 1.00 79.44 97 LEU A C 1
ATOM 755 O O . LEU A 1 97 ? -15.190 -1.481 -5.004 1.00 79.44 97 LEU A O 1
ATOM 759 N N . CYS A 1 98 ? -16.296 -2.980 -3.751 1.00 84.62 98 CYS A N 1
ATOM 760 C CA . CYS A 1 98 ? -16.636 -3.833 -4.884 1.00 84.62 98 CYS A CA 1
ATOM 761 C C . CYS A 1 98 ? -17.630 -3.186 -5.853 1.00 84.62 98 CYS A C 1
ATOM 763 O O . CYS A 1 98 ? -17.486 -3.360 -7.061 1.00 84.62 98 CYS A O 1
ATOM 765 N N . LYS A 1 99 ? -18.563 -2.343 -5.380 1.00 83.31 99 LYS A N 1
ATOM 766 C CA . LYS A 1 99 ? -19.398 -1.515 -6.273 1.00 83.31 99 LYS A CA 1
ATOM 767 C C . LYS A 1 99 ? -18.543 -0.568 -7.110 1.00 83.31 99 LYS A C 1
ATOM 769 O O . LYS A 1 99 ? -18.814 -0.432 -8.295 1.00 83.31 99 LYS A O 1
ATOM 774 N N . CYS A 1 100 ? -17.518 0.057 -6.526 1.00 85.69 100 CYS A N 1
ATOM 775 C CA . CYS A 1 100 ? -16.601 0.899 -7.291 1.00 85.69 100 CYS A CA 1
ATOM 776 C C . CYS A 1 100 ? -15.818 0.063 -8.314 1.00 85.69 100 CYS A C 1
ATOM 778 O O . CYS A 1 100 ? -15.834 0.376 -9.501 1.00 85.69 100 CYS A O 1
ATOM 780 N N . VAL A 1 101 ? -15.195 -1.036 -7.871 1.00 85.94 101 VAL A N 1
ATOM 781 C CA . VAL A 1 101 ? -14.322 -1.877 -8.708 1.00 85.94 101 VAL A CA 1
ATOM 782 C C . VAL A 1 101 ? -15.054 -2.454 -9.921 1.00 85.94 101 VAL A C 1
ATOM 784 O O . VAL A 1 101 ? -14.478 -2.497 -11.006 1.00 85.94 101 VAL A O 1
ATOM 787 N N . PHE A 1 102 ? -16.314 -2.869 -9.765 1.00 83.81 102 PHE A N 1
ATOM 788 C CA . PHE A 1 102 ? -17.112 -3.393 -10.878 1.00 83.81 102 PHE A CA 1
ATOM 789 C C . PHE A 1 102 ? -17.741 -2.308 -11.761 1.00 83.81 102 PHE A C 1
ATOM 791 O O . PHE A 1 102 ? -18.092 -2.595 -12.904 1.00 83.81 102 PHE A O 1
ATOM 798 N N . ALA A 1 103 ? -17.905 -1.081 -11.259 1.00 85.69 103 ALA A N 1
ATOM 799 C CA . ALA A 1 103 ? -18.446 0.032 -12.038 1.00 85.69 103 ALA A CA 1
ATOM 800 C C . ALA A 1 103 ? -17.371 0.790 -12.836 1.00 85.69 103 ALA A C 1
ATOM 802 O O . ALA A 1 103 ? -17.699 1.426 -13.838 1.00 85.69 103 ALA A O 1
ATOM 803 N N . ALA A 1 104 ? -16.113 0.747 -12.393 1.00 84.25 104 ALA A N 1
ATOM 804 C CA . ALA A 1 104 ? -15.005 1.479 -12.994 1.00 84.25 104 ALA A CA 1
ATOM 805 C C . ALA A 1 104 ? -14.289 0.679 -14.094 1.00 84.25 104 ALA A C 1
ATOM 807 O O . ALA A 1 104 ? -14.059 -0.527 -13.981 1.00 84.25 104 ALA A O 1
ATOM 808 N N . GLU A 1 105 ? -13.864 1.379 -15.148 1.00 83.56 105 GLU A N 1
ATOM 809 C CA . GLU A 1 105 ? -13.053 0.786 -16.217 1.00 83.56 105 GLU A CA 1
ATOM 810 C C . GLU A 1 105 ? -11.608 0.529 -15.746 1.00 83.56 105 GLU A C 1
ATOM 812 O O . GLU A 1 105 ? -11.059 -0.538 -16.034 1.00 83.56 105 GLU A O 1
ATOM 817 N N . TYR A 1 106 ? -11.050 1.444 -14.936 1.00 83.12 106 TYR A N 1
ATOM 818 C CA . TYR A 1 106 ? -9.689 1.397 -14.378 1.00 83.12 106 TYR A CA 1
ATOM 819 C C . TYR A 1 106 ? -9.702 1.519 -12.835 1.00 83.12 106 TYR A C 1
ATOM 821 O O . TYR A 1 106 ? -9.482 2.603 -12.283 1.00 83.12 106 TYR A O 1
AT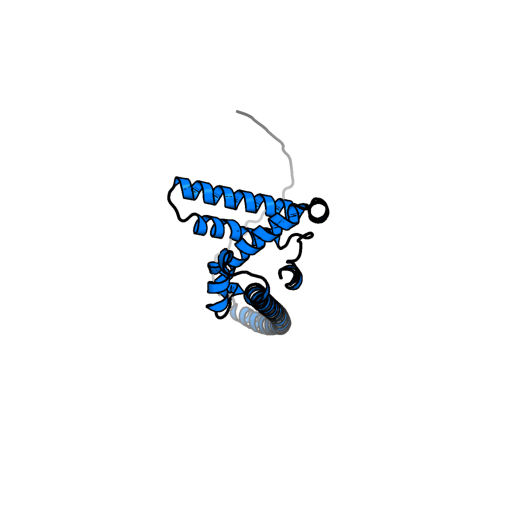OM 829 N N . PRO A 1 107 ? -9.983 0.424 -12.101 1.00 82.69 107 PRO A N 1
ATOM 830 C CA . PRO A 1 107 ? -10.235 0.474 -10.658 1.00 82.69 107 PRO A CA 1
ATOM 831 C C . PRO A 1 107 ? -9.033 0.932 -9.816 1.00 82.69 107 PRO A C 1
ATOM 833 O O . PRO A 1 107 ? -9.233 1.577 -8.789 1.00 82.69 107 PRO A O 1
ATOM 836 N N . SER A 1 108 ? -7.797 0.678 -10.241 1.00 82.81 108 SER A N 1
ATOM 837 C CA . SER A 1 108 ? -6.577 1.125 -9.553 1.00 82.81 108 SER A CA 1
ATOM 838 C C . SER A 1 108 ? -6.441 2.643 -9.478 1.00 82.81 108 SER A C 1
ATOM 840 O O . SER A 1 108 ? -5.782 3.150 -8.570 1.00 82.81 108 SER A O 1
ATOM 842 N N . LEU A 1 109 ? -7.089 3.374 -10.388 1.00 83.19 109 LEU A N 1
ATOM 843 C CA . LEU A 1 109 ? -7.128 4.833 -10.382 1.00 83.19 109 LEU A CA 1
ATOM 844 C C . LEU A 1 109 ? -8.379 5.346 -9.665 1.00 83.19 109 LEU A C 1
ATOM 846 O O . LEU A 1 109 ? -8.280 6.172 -8.757 1.00 83.19 109 LEU A O 1
ATOM 850 N N . ASP A 1 110 ? -9.549 4.821 -10.031 1.00 84.81 110 ASP A N 1
ATOM 851 C CA . ASP A 1 110 ? -10.836 5.368 -9.585 1.00 84.81 110 ASP A CA 1
ATOM 852 C C . ASP A 1 110 ? -11.248 4.883 -8.185 1.00 84.81 110 ASP A C 1
ATOM 854 O O . ASP A 1 110 ? -11.910 5.595 -7.428 1.00 84.81 110 ASP A O 1
ATOM 858 N N . CYS A 1 111 ? -10.824 3.677 -7.808 1.00 88.25 111 CYS A N 1
ATOM 859 C CA . CYS A 1 111 ? -11.206 2.996 -6.570 1.00 88.25 111 CYS A CA 1
ATOM 860 C C . CYS A 1 111 ? -10.037 2.855 -5.590 1.00 88.25 111 CYS A C 1
ATOM 862 O O . CYS A 1 111 ? -10.127 2.114 -4.607 1.00 88.25 111 CYS A O 1
ATOM 864 N N . GLN A 1 112 ? -8.956 3.610 -5.799 1.00 87.25 112 GLN A N 1
ATOM 865 C CA . GLN A 1 112 ? -7.776 3.540 -4.945 1.00 87.25 112 GLN A CA 1
ATOM 866 C C . GLN A 1 112 ? -8.102 3.897 -3.490 1.00 87.25 112 GLN A C 1
ATOM 868 O O . GLN A 1 112 ? -7.677 3.210 -2.572 1.00 87.25 112 GLN A O 1
ATOM 873 N N . ALA A 1 113 ? -8.893 4.945 -3.250 1.00 86.81 113 ALA A N 1
ATOM 874 C CA . ALA A 1 113 ? -9.221 5.380 -1.892 1.00 86.81 113 ALA A CA 1
ATOM 875 C C . ALA A 1 113 ? -9.924 4.296 -1.040 1.00 86.81 113 ALA A C 1
ATOM 877 O O . ALA A 1 113 ? -9.424 4.005 0.052 1.00 86.81 113 ALA A O 1
ATOM 878 N N . PRO A 1 114 ? -11.034 3.668 -1.488 1.00 85.75 114 PRO A N 1
ATOM 879 C CA . PRO A 1 114 ? -11.634 2.566 -0.736 1.00 85.75 114 PRO A CA 1
ATOM 880 C C . PRO A 1 114 ? -10.708 1.345 -0.655 1.00 85.75 114 PRO A C 1
ATOM 882 O O . PRO A 1 114 ? -10.691 0.669 0.373 1.00 85.75 114 PRO A O 1
ATOM 885 N N . PHE A 1 115 ? -9.886 1.087 -1.678 1.00 87.25 115 PHE A N 1
ATOM 886 C CA . PHE A 1 115 ? -8.937 -0.026 -1.646 1.00 87.25 115 PHE A CA 1
ATOM 887 C C . PHE A 1 115 ? -7.819 0.173 -0.614 1.00 87.25 115 PHE A C 1
ATOM 889 O O . PHE A 1 115 ? -7.439 -0.771 0.077 1.00 87.25 115 PHE A O 1
ATOM 896 N N . GLN A 1 116 ? -7.321 1.400 -0.448 1.00 89.19 116 GLN A N 1
ATOM 897 C CA . GLN A 1 116 ? -6.318 1.728 0.568 1.00 89.19 116 GLN A CA 1
ATOM 898 C C . GLN A 1 116 ? -6.882 1.574 1.981 1.00 89.19 116 GLN A C 1
ATOM 900 O O . GLN A 1 116 ? -6.194 1.072 2.865 1.00 89.19 116 GLN A O 1
ATOM 905 N N . GLN A 1 117 ? -8.146 1.947 2.194 1.00 88.62 117 GLN A N 1
ATOM 906 C CA . GLN A 1 117 ? -8.821 1.721 3.472 1.00 88.62 117 GLN A CA 1
ATOM 907 C C . GLN A 1 117 ? -8.955 0.224 3.786 1.00 88.62 117 GLN A C 1
ATOM 909 O O . GLN A 1 117 ? -8.637 -0.200 4.898 1.00 88.62 117 GLN A O 1
ATOM 914 N N . TRP A 1 118 ? -9.380 -0.575 2.805 1.00 87.44 118 TRP A N 1
ATOM 915 C CA . TRP A 1 118 ? -9.457 -2.031 2.939 1.00 87.44 118 TRP A CA 1
ATOM 916 C C . TRP A 1 118 ? -8.081 -2.653 3.217 1.00 87.44 118 TRP A C 1
ATOM 918 O O . TRP A 1 118 ? -7.927 -3.451 4.144 1.00 87.44 118 TRP A O 1
ATOM 928 N N . THR A 1 119 ? -7.062 -2.231 2.465 1.00 88.88 119 THR A N 1
ATOM 929 C CA . THR A 1 119 ? -5.681 -2.707 2.609 1.00 88.88 119 THR A CA 1
ATOM 930 C C . THR A 1 119 ? -5.132 -2.384 3.991 1.00 88.88 119 THR A C 1
ATOM 932 O O . THR A 1 119 ? -4.599 -3.268 4.659 1.00 88.88 119 THR A O 1
ATOM 935 N N . LEU A 1 120 ? -5.300 -1.142 4.453 1.00 91.94 120 LEU A N 1
ATOM 936 C CA . LEU A 1 120 ? -4.854 -0.712 5.773 1.00 91.94 120 LEU A CA 1
ATOM 937 C C . LEU A 1 120 ? -5.441 -1.603 6.873 1.00 91.94 120 LEU A C 1
ATOM 939 O O . LEU A 1 120 ? -4.697 -2.053 7.737 1.00 91.94 120 LEU A O 1
ATOM 943 N N . ALA A 1 121 ? -6.742 -1.905 6.820 1.00 89.25 121 ALA A N 1
ATOM 944 C CA . ALA A 1 121 ? -7.383 -2.763 7.815 1.00 89.25 121 ALA A CA 1
ATOM 945 C C . ALA A 1 121 ? -6.744 -4.162 7.873 1.00 89.25 121 ALA A C 1
ATOM 947 O O . ALA A 1 121 ? -6.455 -4.662 8.957 1.00 89.25 121 ALA A O 1
ATOM 948 N N . ARG A 1 122 ? -6.443 -4.769 6.717 1.00 88.25 122 ARG A N 1
ATOM 949 C CA . ARG A 1 122 ? -5.757 -6.072 6.662 1.00 88.25 122 ARG A CA 1
ATOM 950 C C . ARG A 1 122 ? -4.337 -6.012 7.213 1.00 88.25 122 ARG A C 1
ATOM 952 O O . ARG A 1 122 ? -3.896 -6.949 7.871 1.00 88.25 122 ARG A O 1
ATOM 959 N N . GLN A 1 123 ? -3.624 -4.924 6.953 1.00 92.38 123 GLN A N 1
ATOM 960 C CA . GLN A 1 123 ? -2.258 -4.751 7.443 1.00 92.38 123 GLN A CA 1
ATOM 961 C C . GLN A 1 123 ? -2.219 -4.500 8.949 1.00 92.38 123 GLN A C 1
ATOM 963 O O . GLN A 1 123 ? -1.317 -4.994 9.617 1.00 92.38 123 GLN A O 1
ATOM 968 N N . VAL A 1 124 ? -3.221 -3.814 9.506 1.00 93.31 124 VAL A N 1
ATOM 969 C CA . VAL A 1 124 ? -3.407 -3.716 10.962 1.00 93.31 124 VAL A CA 1
ATOM 970 C C . VAL A 1 124 ? -3.584 -5.111 11.568 1.00 93.31 124 VAL A C 1
ATOM 972 O O . VAL A 1 124 ? -2.905 -5.437 12.542 1.00 93.31 124 VAL A O 1
ATOM 975 N N . ASP A 1 125 ? -4.422 -5.959 10.961 1.00 90.88 125 ASP A N 1
ATOM 976 C CA . ASP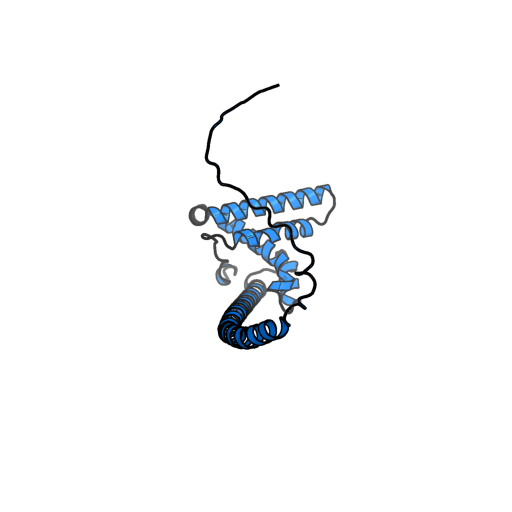 A 1 125 ? -4.631 -7.338 11.424 1.00 90.88 125 ASP A CA 1
ATOM 977 C C . ASP A 1 125 ? -3.336 -8.172 11.347 1.00 90.88 125 ASP A C 1
ATOM 979 O O . ASP A 1 125 ? -3.001 -8.889 12.290 1.00 90.88 125 ASP A O 1
ATOM 983 N N . GLN A 1 126 ? -2.562 -8.053 10.262 1.00 90.31 126 GLN A N 1
ATOM 984 C CA . GLN A 1 126 ? -1.273 -8.748 10.118 1.00 90.31 126 GLN A CA 1
ATOM 985 C C . GLN A 1 126 ? -0.220 -8.246 11.114 1.00 90.31 126 GLN A C 1
ATOM 987 O O . GLN A 1 126 ? 0.484 -9.041 11.732 1.00 90.31 126 GLN A O 1
ATOM 992 N N . CYS A 1 127 ? -0.128 -6.934 11.322 1.00 94.44 127 CYS A N 1
ATOM 993 C CA . CYS A 1 127 ? 0.812 -6.326 12.261 1.00 94.44 127 CYS A CA 1
ATOM 994 C C . CYS A 1 127 ? 0.449 -6.554 13.736 1.00 94.44 127 CYS A C 1
ATOM 996 O O . CYS A 1 127 ? 1.286 -6.328 14.617 1.00 94.44 127 CYS A O 1
ATOM 998 N N . ALA A 1 128 ? -0.763 -7.035 14.028 1.00 94.12 128 ALA A N 1
ATOM 999 C CA . ALA A 1 128 ? -1.125 -7.498 15.362 1.00 94.12 128 ALA A CA 1
ATOM 1000 C C . ALA A 1 128 ? -0.386 -8.794 15.750 1.00 94.12 128 ALA A C 1
ATOM 1002 O O . ALA A 1 128 ? -0.164 -9.028 16.942 1.00 94.12 128 ALA A O 1
ATOM 1003 N N . ASP A 1 129 ? 0.045 -9.609 14.778 1.00 94.00 129 ASP A N 1
ATOM 1004 C CA . ASP A 1 129 ? 0.861 -10.790 15.048 1.00 94.00 129 ASP A CA 1
ATOM 1005 C C . ASP A 1 129 ? 2.290 -10.391 15.486 1.00 94.00 129 ASP A C 1
ATOM 1007 O O . ASP A 1 129 ? 3.024 -9.729 14.742 1.00 94.00 129 ASP A O 1
ATOM 1011 N N . PRO A 1 130 ? 2.748 -10.810 16.684 1.00 94.75 130 PRO A N 1
ATOM 1012 C CA . PRO A 1 130 ? 4.058 -10.433 17.201 1.00 94.75 130 PRO A CA 1
ATOM 1013 C C . PRO A 1 130 ? 5.228 -10.981 16.379 1.00 94.75 130 PRO A C 1
ATOM 1015 O O . PRO A 1 130 ? 6.328 -10.431 16.482 1.00 94.75 130 PRO A O 1
ATOM 1018 N N . THR A 1 131 ? 5.048 -12.058 15.605 1.00 94.56 131 THR A N 1
ATOM 1019 C CA . THR A 1 131 ? 6.128 -12.570 14.745 1.00 94.56 131 THR A CA 1
ATOM 1020 C C . THR A 1 131 ? 6.307 -11.690 13.514 1.00 94.56 131 THR A C 1
ATOM 1022 O O . THR A 1 131 ? 7.420 -11.235 13.242 1.00 94.56 131 THR A O 1
ATOM 1025 N N . THR A 1 132 ? 5.200 -11.336 12.869 1.00 92.38 132 THR A N 1
ATOM 1026 C CA . THR A 1 132 ? 5.131 -10.417 11.732 1.00 92.38 132 THR A CA 1
ATOM 1027 C C . THR A 1 132 ? 5.643 -9.028 12.109 1.00 92.38 132 THR A C 1
ATOM 1029 O O . THR A 1 132 ? 6.543 -8.500 11.455 1.00 92.38 132 THR A O 1
ATOM 1032 N N . ARG A 1 133 ? 5.191 -8.473 13.241 1.00 95.06 133 ARG A N 1
ATOM 1033 C CA . ARG A 1 133 ? 5.651 -7.163 13.733 1.00 95.06 133 ARG A CA 1
ATOM 1034 C C . ARG A 1 133 ? 7.158 -7.105 13.990 1.00 95.06 133 ARG A C 1
ATOM 1036 O O . ARG A 1 133 ? 7.771 -6.064 13.781 1.00 95.06 133 ARG A O 1
ATOM 1043 N N . LYS A 1 134 ? 7.777 -8.197 14.451 1.00 95.56 134 LYS A N 1
ATOM 1044 C CA . LYS A 1 134 ? 9.239 -8.249 14.640 1.00 95.56 134 LYS A CA 1
ATOM 1045 C C . LYS A 1 134 ? 9.996 -8.259 13.314 1.00 95.56 134 LYS A C 1
ATOM 1047 O O . LYS A 1 134 ? 11.084 -7.696 13.254 1.00 95.56 134 LYS A O 1
ATOM 1052 N N . ALA A 1 135 ? 9.446 -8.908 12.290 1.00 93.81 135 ALA A N 1
ATOM 1053 C CA . ALA A 1 135 ? 10.053 -8.978 10.965 1.00 93.81 135 ALA A CA 1
ATOM 1054 C C . ALA A 1 135 ? 9.903 -7.665 10.175 1.00 93.81 135 ALA A C 1
ATOM 1056 O O . ALA A 1 135 ? 10.793 -7.324 9.403 1.00 93.81 135 ALA A O 1
ATOM 1057 N N . ALA A 1 136 ? 8.811 -6.931 10.405 1.00 95.94 136 ALA A N 1
ATOM 1058 C CA . ALA A 1 136 ? 8.423 -5.731 9.666 1.00 95.94 136 ALA A CA 1
ATOM 1059 C C . ALA A 1 136 ? 8.155 -4.540 10.604 1.00 95.94 136 ALA A C 1
ATOM 1061 O O . ALA A 1 136 ? 7.074 -3.946 10.610 1.00 95.94 136 ALA A O 1
ATOM 1062 N N . LEU A 1 137 ? 9.119 -4.223 11.470 1.00 96.88 137 LEU A N 1
ATOM 1063 C CA . LEU A 1 137 ? 8.926 -3.258 12.552 1.00 96.88 137 LEU A CA 1
ATOM 1064 C C . LEU A 1 137 ? 8.636 -1.842 12.042 1.00 96.88 137 LEU A C 1
ATOM 1066 O O . LEU A 1 137 ? 7.762 -1.166 12.587 1.00 96.88 137 LEU A O 1
ATOM 1070 N N . SER A 1 138 ? 9.351 -1.382 11.015 1.00 97.19 138 SER A N 1
ATOM 1071 C CA . SER A 1 138 ? 9.196 -0.021 10.497 1.00 97.19 138 SER A CA 1
ATOM 1072 C C . SER A 1 138 ? 7.876 0.122 9.742 1.00 97.19 138 SER A C 1
ATOM 1074 O O . SER A 1 138 ? 7.132 1.083 9.962 1.00 97.19 138 SER A O 1
ATOM 1076 N N . PHE A 1 139 ? 7.526 -0.898 8.957 1.00 97.19 139 PHE A N 1
ATOM 1077 C CA . PHE A 1 139 ? 6.246 -0.984 8.269 1.00 97.19 139 PHE A CA 1
ATOM 1078 C C . PHE A 1 139 ? 5.066 -1.026 9.242 1.00 97.19 139 PHE A C 1
ATOM 1080 O O . PHE A 1 139 ? 4.171 -0.188 9.143 1.00 97.19 139 PHE A O 1
ATOM 1087 N N . CYS A 1 140 ? 5.084 -1.925 10.228 1.00 97.50 140 CYS A N 1
ATOM 1088 C CA . CYS A 1 140 ? 3.990 -2.036 11.190 1.00 97.50 140 CYS A CA 1
ATOM 1089 C C . CYS A 1 140 ? 3.833 -0.780 12.048 1.00 97.50 140 CYS A C 1
ATOM 1091 O O . CYS A 1 140 ? 2.710 -0.365 12.311 1.00 97.50 140 CYS A O 1
ATOM 1093 N N . THR A 1 141 ? 4.933 -0.113 12.402 1.00 97.88 141 THR A N 1
ATOM 1094 C CA . THR A 1 141 ? 4.858 1.182 13.096 1.00 97.88 141 THR A CA 1
ATOM 1095 C C . THR A 1 141 ? 4.205 2.251 12.213 1.00 97.88 141 THR A C 1
ATOM 1097 O O . THR A 1 141 ? 3.396 3.038 12.695 1.00 97.88 141 THR A O 1
ATOM 1100 N N . CYS A 1 142 ? 4.517 2.281 10.911 1.00 97.88 142 CYS A N 1
ATOM 1101 C CA . CYS A 1 142 ? 3.855 3.185 9.967 1.00 97.88 142 CYS A CA 1
ATOM 1102 C C . CYS A 1 142 ? 2.349 2.900 9.884 1.00 97.88 142 CYS A C 1
ATOM 1104 O O . CYS A 1 142 ? 1.545 3.823 9.992 1.00 97.88 142 CYS A O 1
ATOM 1106 N N . VAL A 1 143 ? 1.972 1.626 9.748 1.00 97.06 143 VAL A N 1
ATOM 1107 C CA . VAL A 1 143 ? 0.573 1.176 9.709 1.00 97.06 143 VAL A CA 1
ATOM 1108 C C . VAL A 1 143 ? -0.183 1.593 10.971 1.00 97.06 143 VAL A C 1
ATOM 1110 O O . VAL A 1 143 ? -1.264 2.167 10.847 1.00 97.06 143 VAL A O 1
ATOM 1113 N N . ASP A 1 144 ? 0.397 1.384 12.155 1.00 97.38 144 ASP A N 1
ATOM 1114 C CA . ASP A 1 144 ? -0.204 1.769 13.438 1.00 97.38 144 ASP A CA 1
ATOM 1115 C C . ASP A 1 144 ? -0.469 3.286 13.495 1.00 97.38 144 ASP A C 1
ATOM 1117 O O . ASP A 1 144 ? -1.577 3.716 13.816 1.00 97.38 144 ASP A O 1
ATOM 1121 N N . VAL A 1 145 ? 0.502 4.107 13.076 1.00 97.94 145 VAL A N 1
ATOM 1122 C CA . VAL A 1 145 ? 0.346 5.573 13.023 1.00 97.94 145 VAL A CA 1
ATOM 1123 C C . VAL A 1 145 ? -0.773 5.992 12.065 1.00 97.94 145 VAL A C 1
ATOM 1125 O O . VAL A 1 145 ? -1.553 6.892 12.379 1.00 97.94 145 VAL A O 1
ATOM 1128 N N . ILE A 1 146 ? -0.878 5.368 10.888 1.00 97.56 146 ILE A N 1
ATOM 1129 C CA . ILE A 1 146 ? -1.963 5.685 9.948 1.00 97.56 146 ILE A CA 1
ATOM 1130 C C . ILE A 1 146 ? -3.317 5.221 10.503 1.00 97.56 146 ILE A C 1
ATOM 1132 O O . ILE A 1 146 ? -4.305 5.942 10.373 1.00 97.56 146 ILE A O 1
ATOM 1136 N N . ALA A 1 147 ? -3.379 4.063 11.161 1.00 96.75 147 ALA A N 1
ATOM 1137 C CA . ALA A 1 147 ? -4.601 3.574 11.793 1.00 96.75 147 ALA A CA 1
ATOM 1138 C C . ALA A 1 147 ? -5.092 4.523 12.901 1.00 96.75 147 ALA A C 1
ATOM 1140 O O . ALA A 1 147 ? -6.287 4.822 12.971 1.00 96.75 147 ALA A O 1
ATOM 1141 N N . GLU A 1 148 ? -4.184 5.069 13.712 1.00 97.19 148 GLU A N 1
ATOM 1142 C CA . GLU A 1 148 ? -4.505 6.101 14.704 1.00 97.19 148 GLU A CA 1
ATOM 1143 C C . GLU A 1 148 ? -5.032 7.387 14.050 1.00 97.19 148 GLU A C 1
ATOM 1145 O O . GLU A 1 148 ? -6.027 7.947 14.513 1.00 97.19 148 GLU A O 1
ATOM 1150 N N . GLN A 1 149 ? -4.432 7.833 12.940 1.00 96.75 149 GLN A N 1
ATOM 1151 C CA . GLN A 1 149 ? -4.922 8.996 12.184 1.00 96.75 149 GLN A CA 1
ATOM 1152 C C . GLN A 1 149 ? -6.335 8.782 11.639 1.00 96.75 149 GLN A C 1
ATOM 1154 O O . GLN A 1 149 ? -7.147 9.706 11.663 1.00 96.75 149 GLN A O 1
ATOM 1159 N N . VAL A 1 150 ? -6.648 7.572 11.167 1.00 95.94 150 VAL A N 1
ATOM 1160 C CA . VAL A 1 150 ? -8.002 7.216 10.724 1.00 95.94 150 VAL A CA 1
ATOM 1161 C C . VAL A 1 150 ? -8.986 7.318 11.887 1.00 95.94 150 VAL A C 1
ATOM 1163 O O . VAL A 1 150 ? -10.034 7.943 11.742 1.00 95.94 150 VAL A O 1
ATOM 1166 N N . GLN A 1 151 ? -8.647 6.765 13.053 1.00 96.31 151 GLN A N 1
ATOM 1167 C CA . GLN A 1 151 ? -9.509 6.842 14.238 1.00 96.31 151 GLN A CA 1
ATOM 1168 C C . GLN A 1 151 ? -9.692 8.278 14.743 1.00 96.31 151 GLN A C 1
ATOM 1170 O O . GLN A 1 151 ? -10.782 8.634 15.187 1.00 96.31 151 GLN A O 1
ATOM 1175 N N . ALA A 1 152 ? -8.644 9.101 14.687 1.00 97.12 152 ALA A N 1
ATOM 1176 C CA . ALA A 1 152 ? -8.727 10.519 15.021 1.00 97.12 152 ALA A CA 1
ATOM 1177 C C . ALA A 1 152 ? -9.669 11.256 14.058 1.00 97.12 152 ALA A C 1
ATOM 1179 O O . ALA A 1 152 ? -10.608 11.901 14.509 1.00 97.12 152 ALA A O 1
ATOM 1180 N N . ALA A 1 153 ? -9.502 11.062 12.747 1.00 96.19 153 ALA A N 1
ATOM 1181 C CA . ALA A 1 153 ? -10.342 11.700 11.736 1.00 96.19 153 ALA A CA 1
ATOM 1182 C C . ALA A 1 153 ? -11.827 11.314 11.852 1.00 96.19 153 ALA A C 1
ATOM 1184 O O . ALA A 1 153 ? -12.696 12.158 11.649 1.00 96.19 153 ALA A O 1
ATOM 1185 N N . VAL A 1 154 ? -12.126 10.052 12.181 1.00 95.75 154 VAL A N 1
ATOM 1186 C CA . VAL A 1 154 ? -13.506 9.599 12.431 1.00 95.75 154 VAL A CA 1
ATOM 1187 C C . VAL A 1 154 ? -14.090 10.289 13.660 1.00 95.75 154 VAL A C 1
ATOM 1189 O O . VAL A 1 154 ? -15.212 10.776 13.607 1.00 95.75 154 VAL A O 1
ATOM 1192 N N . ARG A 1 155 ? -13.328 10.369 14.755 1.00 96.69 155 ARG A N 1
ATOM 1193 C CA . ARG A 1 155 ? -13.769 11.029 15.990 1.00 96.69 155 ARG A CA 1
ATOM 1194 C C . ARG A 1 155 ? -14.061 12.511 15.765 1.00 96.69 155 ARG A C 1
ATOM 1196 O O . ARG A 1 155 ? -15.116 12.977 16.176 1.00 96.69 155 ARG A O 1
ATOM 1203 N N . ASP A 1 156 ? -13.172 13.209 15.065 1.00 96.75 156 ASP A N 1
ATOM 1204 C CA . ASP A 1 156 ? -13.361 14.619 14.723 1.00 96.75 156 ASP A CA 1
ATOM 1205 C C . ASP A 1 156 ? -14.628 14.806 13.871 1.00 96.75 156 ASP A C 1
ATOM 1207 O O . ASP A 1 156 ? -15.427 15.697 14.146 1.00 96.75 156 ASP A O 1
ATOM 1211 N N . ALA A 1 157 ? -14.865 13.924 12.890 1.00 96.50 157 ALA A N 1
ATOM 1212 C CA . ALA A 1 157 ? -16.066 13.965 12.054 1.00 96.50 157 ALA A CA 1
ATOM 1213 C C . ALA A 1 157 ? -17.361 13.728 12.851 1.00 96.50 157 ALA A C 1
ATOM 1215 O O . ALA A 1 157 ? -18.365 14.395 12.598 1.00 96.50 157 ALA A O 1
ATOM 1216 N N . MET A 1 158 ? -17.342 12.831 13.843 1.00 94.81 158 MET A N 1
ATOM 1217 C CA . MET A 1 158 ? -18.477 12.624 14.753 1.00 94.81 158 MET A CA 1
ATOM 1218 C C . MET A 1 158 ? -18.802 13.887 15.561 1.00 94.81 158 MET A C 1
ATOM 1220 O O . MET A 1 158 ? -19.971 14.178 15.812 1.00 94.81 158 MET A O 1
ATOM 1224 N N . GLU A 1 159 ? -17.780 14.634 15.983 1.00 95.50 159 GLU A N 1
ATOM 1225 C CA . GLU A 1 159 ? -17.948 15.867 16.757 1.00 95.50 159 GLU A CA 1
ATOM 1226 C C . GLU A 1 159 ? -18.462 17.032 15.898 1.00 95.50 159 GLU A C 1
ATOM 1228 O O . GLU A 1 159 ? -19.262 17.841 16.374 1.00 95.50 159 GLU A O 1
ATOM 1233 N N . THR A 1 160 ? -18.041 17.115 14.632 1.00 94.69 160 THR A N 1
ATOM 1234 C CA . THR A 1 160 ? -18.449 18.179 13.697 1.00 94.69 160 THR A CA 1
ATOM 1235 C C . THR A 1 160 ? -19.730 17.867 12.920 1.00 94.69 160 THR A C 1
ATOM 1237 O O . THR A 1 160 ? -20.315 18.778 12.331 1.00 94.69 160 THR A O 1
ATOM 1240 N N . GLY A 1 161 ? -20.197 16.614 12.937 1.00 92.75 161 GLY A N 1
ATOM 1241 C CA . GLY A 1 161 ? -21.328 16.148 12.129 1.00 92.75 161 GLY A CA 1
ATOM 1242 C C . GLY A 1 161 ? -20.981 15.942 10.650 1.00 92.75 161 GLY A C 1
ATOM 1243 O O . GLY A 1 161 ? -21.873 15.994 9.801 1.00 92.75 161 GLY A O 1
ATOM 1244 N N . ASP A 1 162 ? -19.699 15.743 10.338 1.00 92.06 162 ASP A N 1
ATOM 1245 C CA . ASP A 1 162 ? -19.211 15.454 8.989 1.00 92.06 162 ASP A CA 1
ATOM 1246 C C . ASP A 1 162 ? -19.380 13.967 8.618 1.00 92.06 162 ASP A C 1
ATOM 1248 O O . ASP A 1 162 ? -19.657 13.106 9.451 1.00 92.06 162 ASP A O 1
ATOM 1252 N N . ASP A 1 163 ? -19.176 13.640 7.337 1.00 92.25 163 ASP A N 1
ATOM 1253 C CA . ASP A 1 163 ? -19.145 12.253 6.854 1.00 92.25 163 ASP A CA 1
ATOM 1254 C C . ASP A 1 163 ? -17.936 11.491 7.432 1.00 92.25 163 ASP A C 1
ATOM 1256 O O . ASP A 1 163 ? -16.814 11.585 6.918 1.00 92.25 163 ASP A O 1
ATOM 1260 N N . GLU A 1 164 ? -18.187 10.718 8.492 1.00 91.31 164 GLU A N 1
ATOM 1261 C CA . GLU A 1 164 ? -17.228 9.837 9.173 1.00 91.31 164 GLU A CA 1
ATOM 1262 C C . GLU A 1 164 ? -16.501 8.908 8.198 1.00 91.31 164 GLU A C 1
ATOM 1264 O O . GLU A 1 164 ? -15.288 8.697 8.284 1.00 91.31 164 GLU A O 1
ATOM 1269 N N . LEU A 1 165 ? -17.239 8.360 7.235 1.00 86.06 165 LEU A N 1
ATOM 1270 C CA . LEU A 1 165 ? -16.724 7.354 6.322 1.00 86.06 165 LEU A CA 1
ATOM 1271 C C . LEU A 1 165 ? -15.839 8.012 5.256 1.00 86.06 165 LEU A C 1
ATOM 1273 O O . LEU A 1 165 ? -14.765 7.506 4.918 1.00 86.06 165 LEU A O 1
ATOM 1277 N N . GLY A 1 166 ? -16.226 9.201 4.797 1.00 88.38 166 GLY A N 1
ATOM 1278 C CA . GLY A 1 166 ? -15.375 10.084 4.007 1.00 88.38 166 GLY A CA 1
ATOM 1279 C C . GLY A 1 166 ? -14.104 10.512 4.748 1.00 88.38 166 GLY A C 1
ATOM 1280 O O . GLY A 1 166 ? -13.030 10.539 4.141 1.00 88.38 166 GLY A O 1
ATOM 1281 N N . ALA A 1 167 ? -14.189 10.812 6.047 1.00 91.62 167 ALA A N 1
ATOM 1282 C CA . ALA A 1 167 ? -13.033 11.166 6.873 1.00 91.62 167 ALA A CA 1
ATOM 1283 C C . ALA A 1 167 ? -12.055 9.991 7.023 1.00 91.62 167 ALA A C 1
ATOM 1285 O O . ALA A 1 167 ? -10.856 10.160 6.779 1.00 91.62 167 ALA A O 1
ATOM 1286 N N . ALA A 1 168 ? -12.570 8.790 7.304 1.00 90.44 168 ALA A N 1
ATOM 1287 C CA . ALA A 1 168 ? -11.776 7.568 7.378 1.00 90.44 168 ALA A CA 1
ATOM 1288 C C . ALA A 1 168 ? -11.018 7.295 6.071 1.00 90.44 168 ALA A C 1
ATOM 1290 O O . ALA A 1 168 ? -9.813 7.043 6.092 1.00 90.44 168 ALA A O 1
ATOM 1291 N N . ARG A 1 169 ? -11.695 7.407 4.919 1.00 89.25 169 ARG A N 1
ATOM 1292 C CA . ARG A 1 169 ? -11.071 7.212 3.598 1.00 89.25 169 ARG A CA 1
ATOM 1293 C C . ARG A 1 169 ? -9.955 8.212 3.332 1.00 89.25 169 ARG A C 1
ATOM 1295 O O . ARG A 1 169 ? -8.882 7.816 2.886 1.00 89.25 169 ARG A O 1
ATOM 1302 N N . ARG A 1 170 ? -10.193 9.503 3.597 1.00 91.00 170 ARG A N 1
ATOM 1303 C CA . ARG A 1 170 ? -9.184 10.557 3.390 1.00 91.00 170 ARG A CA 1
ATOM 1304 C C . ARG A 1 170 ? -7.938 10.307 4.236 1.00 91.00 170 ARG A C 1
ATOM 1306 O O . ARG A 1 170 ? -6.832 10.438 3.726 1.00 91.00 170 ARG A O 1
ATOM 1313 N N . ALA A 1 171 ? -8.106 9.903 5.493 1.00 93.31 171 ALA A N 1
ATOM 1314 C CA . ALA A 1 171 ? -6.979 9.561 6.356 1.00 93.31 171 ALA A CA 1
ATOM 1315 C C . ALA A 1 171 ? -6.250 8.286 5.883 1.00 93.31 171 ALA A C 1
ATOM 1317 O O . ALA A 1 171 ? -5.020 8.268 5.819 1.00 93.31 171 ALA A O 1
ATOM 1318 N N . ALA A 1 172 ? -6.989 7.250 5.469 1.00 92.81 172 ALA A N 1
ATOM 1319 C CA . ALA A 1 172 ? -6.420 5.983 5.008 1.00 92.81 172 ALA A CA 1
ATOM 1320 C C . ALA A 1 172 ? -5.588 6.113 3.721 1.00 92.81 172 ALA A C 1
ATOM 1322 O O . ALA A 1 172 ? -4.670 5.321 3.506 1.00 92.81 172 ALA A O 1
ATOM 1323 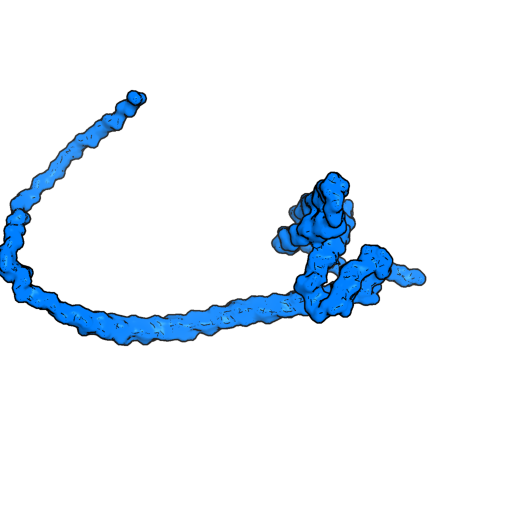N N . GLN A 1 173 ? -5.830 7.139 2.894 1.00 91.38 173 GLN A N 1
ATOM 1324 C CA . GLN A 1 173 ? -4.999 7.422 1.718 1.00 91.38 173 GLN A CA 1
ATOM 1325 C C . GLN A 1 173 ? -3.519 7.580 2.073 1.00 91.38 173 GLN A C 1
ATOM 1327 O O . GLN A 1 173 ? -2.676 7.265 1.240 1.00 91.38 173 GLN A O 1
ATOM 1332 N N . ASN A 1 174 ? -3.173 7.996 3.296 1.00 92.56 174 ASN A N 1
ATOM 1333 C CA . ASN A 1 174 ? -1.782 8.115 3.736 1.00 92.56 174 ASN A CA 1
ATOM 1334 C C . ASN A 1 174 ? -1.029 6.774 3.801 1.00 92.56 174 ASN A C 1
ATOM 1336 O O . ASN A 1 174 ? 0.200 6.792 3.861 1.00 92.56 174 ASN A O 1
ATOM 1340 N N . TYR A 1 175 ? -1.715 5.627 3.722 1.00 92.69 175 TYR A N 1
ATOM 1341 C CA . TYR A 1 175 ? -1.078 4.307 3.704 1.00 92.69 175 TYR A CA 1
ATOM 1342 C C . TYR A 1 175 ? -0.070 4.130 2.554 1.00 92.69 175 TYR A C 1
ATOM 1344 O O . TYR A 1 175 ? 0.922 3.421 2.723 1.00 92.69 175 TYR A O 1
ATOM 1352 N N . HIS A 1 176 ? -0.229 4.829 1.419 1.00 90.00 176 HIS A N 1
ATOM 1353 C CA . HIS A 1 176 ? 0.759 4.789 0.325 1.00 90.00 176 HIS A CA 1
ATOM 1354 C C . HIS A 1 176 ? 2.184 5.155 0.784 1.00 90.00 176 HIS A C 1
ATOM 1356 O O . HIS A 1 176 ? 3.158 4.755 0.153 1.00 90.00 176 HIS A O 1
ATOM 1362 N N . ARG A 1 177 ? 2.322 5.892 1.895 1.00 92.38 177 ARG A N 1
ATOM 1363 C CA . ARG A 1 177 ? 3.613 6.264 2.488 1.00 92.38 177 ARG A CA 1
ATOM 1364 C C . ARG A 1 177 ? 4.315 5.102 3.189 1.00 92.38 177 ARG A C 1
ATOM 1366 O O . ARG A 1 177 ? 5.527 5.167 3.360 1.00 92.38 177 ARG A O 1
ATOM 1373 N N . CYS A 1 178 ? 3.581 4.058 3.573 1.00 93.69 178 CYS A N 1
ATOM 1374 C CA . CYS A 1 178 ? 4.136 2.858 4.200 1.00 93.69 178 CYS A CA 1
ATOM 1375 C C . CYS A 1 178 ? 4.621 1.831 3.163 1.00 93.69 178 CYS A C 1
ATOM 1377 O O . CYS A 1 178 ? 5.557 1.086 3.428 1.00 93.69 178 CYS A O 1
ATOM 1379 N N . GLN A 1 179 ? 4.034 1.820 1.962 1.00 89.94 179 GLN A N 1
ATOM 1380 C CA . GLN A 1 179 ? 4.378 0.883 0.884 1.00 89.94 179 GLN A CA 1
ATOM 1381 C C . GLN A 1 179 ? 5.855 0.894 0.421 1.00 89.94 179 GLN A C 1
ATOM 1383 O O . GLN A 1 179 ? 6.356 -0.178 0.094 1.00 89.94 179 GLN A O 1
ATOM 1388 N N . PRO A 1 180 ? 6.584 2.031 0.371 1.00 90.88 180 PRO A N 1
ATOM 1389 C CA . PRO A 1 180 ? 7.983 2.038 -0.065 1.00 90.88 180 PRO A CA 1
ATOM 1390 C C . PRO A 1 180 ? 8.984 1.628 1.028 1.00 90.88 180 PRO A C 1
ATOM 1392 O O . PRO A 1 180 ? 10.191 1.696 0.788 1.00 90.88 180 PRO A O 1
ATOM 1395 N N . LEU A 1 181 ? 8.529 1.264 2.233 1.00 92.50 181 LEU A N 1
ATOM 1396 C CA . LEU A 1 181 ? 9.427 0.854 3.314 1.00 92.50 181 LEU A CA 1
ATOM 1397 C C . LEU A 1 181 ? 10.149 -0.461 2.968 1.00 92.50 181 LEU A C 1
ATOM 1399 O O . LEU A 1 181 ? 9.569 -1.337 2.327 1.00 92.50 181 LEU A O 1
ATOM 1403 N N . PRO A 1 182 ? 11.420 -0.624 3.382 1.00 92.00 182 PRO A N 1
ATOM 1404 C CA . PRO A 1 182 ? 12.241 -1.770 2.980 1.00 92.00 182 PRO A CA 1
ATOM 1405 C C . PRO A 1 182 ? 11.755 -3.101 3.566 1.00 92.00 182 PRO A C 1
ATOM 1407 O O . PRO A 1 182 ? 12.061 -4.158 3.023 1.00 92.00 182 PRO A O 1
ATOM 1410 N N . ASP A 1 183 ? 11.021 -3.046 4.674 1.00 94.25 183 ASP A N 1
ATOM 1411 C CA . ASP A 1 183 ? 10.407 -4.176 5.365 1.00 94.25 183 ASP A CA 1
ATOM 1412 C C . ASP A 1 183 ? 8.882 -4.223 5.153 1.00 94.25 183 ASP A C 1
ATOM 1414 O O . ASP A 1 183 ? 8.166 -4.824 5.954 1.00 94.25 183 ASP A O 1
ATOM 1418 N N . ALA A 1 184 ? 8.374 -3.581 4.092 1.00 91.38 184 ALA A N 1
ATOM 1419 C CA . ALA A 1 184 ? 6.957 -3.613 3.761 1.00 91.38 184 ALA A CA 1
ATOM 1420 C C . ALA A 1 184 ? 6.476 -5.043 3.483 1.00 91.38 184 ALA A C 1
ATOM 1422 O O . ALA A 1 184 ? 7.100 -5.808 2.742 1.00 91.38 184 ALA A O 1
ATOM 1423 N N . ILE A 1 185 ? 5.339 -5.395 4.082 1.00 89.44 185 ILE A N 1
ATOM 1424 C CA . ILE A 1 185 ? 4.725 -6.710 3.917 1.00 89.44 185 ILE A CA 1
ATOM 1425 C C . ILE A 1 185 ? 3.871 -6.692 2.650 1.00 89.44 185 ILE A C 1
ATOM 1427 O O . ILE A 1 185 ? 3.081 -5.773 2.422 1.00 89.44 185 ILE A O 1
ATOM 1431 N N . ASN A 1 186 ? 4.011 -7.728 1.825 1.00 85.00 186 ASN A N 1
ATOM 1432 C CA . ASN A 1 186 ? 3.163 -7.891 0.651 1.00 85.00 186 ASN A CA 1
ATOM 1433 C C . ASN A 1 186 ? 1.724 -8.210 1.058 1.00 85.00 186 ASN A C 1
ATOM 1435 O O . ASN A 1 186 ? 1.471 -8.931 2.023 1.00 85.00 186 ASN A O 1
ATOM 1439 N N . LEU A 1 187 ? 0.779 -7.715 0.264 1.00 80.75 187 LEU A N 1
ATOM 1440 C CA . LEU A 1 187 ? -0.612 -8.127 0.375 1.00 80.75 187 LEU A CA 1
ATOM 1441 C C . LEU A 1 187 ? -0.728 -9.660 0.261 1.00 80.75 187 LEU A C 1
ATOM 1443 O O . LEU A 1 187 ? -0.015 -10.269 -0.545 1.00 80.75 187 LEU A O 1
ATOM 1447 N N . PRO A 1 188 ? -1.607 -10.293 1.055 1.00 76.38 188 PRO A N 1
ATOM 1448 C CA . PRO A 1 188 ? -1.823 -11.729 0.970 1.00 76.38 188 PRO A CA 1
ATOM 1449 C C . PRO A 1 188 ? -2.348 -12.116 -0.420 1.00 76.38 188 PRO A C 1
ATOM 1451 O O . PRO A 1 188 ? -3.102 -11.364 -1.051 1.00 76.38 188 PRO A O 1
ATOM 1454 N N . GLY A 1 189 ? -1.951 -13.308 -0.877 1.00 77.19 189 GLY A N 1
ATOM 1455 C CA . GLY A 1 189 ? -2.521 -13.930 -2.072 1.00 77.19 189 GLY A CA 1
ATOM 1456 C C . GLY A 1 189 ? -4.031 -14.131 -1.924 1.00 77.19 189 GLY A C 1
ATOM 1457 O O . GLY A 1 189 ? -4.545 -14.221 -0.806 1.00 77.19 189 GLY A O 1
ATOM 1458 N N . ILE A 1 190 ? -4.744 -14.191 -3.048 1.00 77.12 190 ILE A N 1
ATOM 1459 C CA . ILE A 1 190 ? -6.213 -14.294 -3.067 1.00 77.12 190 ILE A CA 1
ATOM 1460 C C . ILE A 1 190 ? -6.685 -15.565 -2.347 1.00 77.12 190 ILE A C 1
ATOM 1462 O O . ILE A 1 190 ? -7.684 -15.543 -1.634 1.00 77.12 190 ILE A O 1
ATOM 1466 N N . GLU A 1 191 ? -5.904 -16.640 -2.435 1.00 75.38 191 GLU A N 1
ATOM 1467 C CA . GLU A 1 191 ? -6.166 -17.934 -1.800 1.00 75.38 191 GLU A CA 1
ATOM 1468 C C . GLU A 1 191 ? -6.143 -17.854 -0.267 1.00 75.38 191 GLU A C 1
ATOM 1470 O O . GLU A 1 191 ? -6.803 -18.633 0.415 1.00 75.38 191 GLU A O 1
ATOM 1475 N N . ALA A 1 192 ? -5.386 -16.906 0.292 1.00 72.31 192 ALA A N 1
ATOM 1476 C CA . ALA A 1 192 ? -5.343 -16.663 1.732 1.00 72.31 192 ALA A CA 1
ATOM 1477 C C . ALA A 1 192 ? -6.499 -15.769 2.215 1.00 72.31 192 ALA A C 1
ATOM 1479 O O . ALA A 1 192 ? -6.702 -15.631 3.421 1.00 72.31 192 ALA A O 1
ATOM 1480 N N . LEU A 1 193 ? -7.232 -15.141 1.290 1.00 69.50 193 LEU A N 1
ATOM 1481 C CA . LEU A 1 193 ? -8.366 -14.267 1.582 1.00 69.50 193 LEU A CA 1
ATOM 1482 C C . LEU A 1 193 ? -9.717 -14.981 1.423 1.00 69.50 193 LEU A C 1
ATOM 1484 O O . LEU A 1 193 ? -10.704 -14.534 2.003 1.00 69.50 193 LEU A O 1
ATOM 1488 N N . THR A 1 194 ? -9.774 -16.079 0.665 1.00 64.44 194 THR A N 1
ATOM 1489 C CA . THR A 1 194 ? -10.974 -16.916 0.544 1.00 64.44 194 THR A CA 1
ATOM 1490 C C . THR A 1 194 ? -11.287 -17.625 1.865 1.00 64.44 194 THR A C 1
ATOM 1492 O O . THR A 1 194 ? -10.385 -18.244 2.439 1.00 64.44 194 THR A O 1
ATOM 1495 N N . PRO A 1 195 ? -12.541 -17.593 2.360 1.00 57.78 195 PRO A N 1
ATOM 1496 C CA . PRO A 1 195 ? -12.927 -18.411 3.504 1.00 57.78 195 PRO A CA 1
ATOM 1497 C C . PRO A 1 195 ? -12.728 -19.887 3.147 1.00 57.78 195 PRO A C 1
ATOM 1499 O O . PRO A 1 195 ? -13.039 -20.298 2.028 1.00 57.78 195 PRO A O 1
ATOM 1502 N N . ALA A 1 196 ? -12.197 -20.681 4.082 1.00 52.06 196 ALA A N 1
ATOM 1503 C CA . ALA A 1 196 ? -12.078 -22.119 3.883 1.00 52.06 196 ALA A CA 1
ATOM 1504 C C . ALA A 1 196 ? -13.469 -22.674 3.546 1.00 52.06 196 ALA A C 1
ATOM 1506 O O . ALA A 1 196 ? -14.395 -22.559 4.346 1.00 52.06 196 ALA A O 1
ATOM 1507 N N . THR A 1 197 ? -13.625 -23.214 2.340 1.00 48.75 197 THR A N 1
ATOM 1508 C CA . THR A 1 197 ? -14.801 -23.996 1.969 1.00 48.75 197 THR A CA 1
ATOM 1509 C C . THR A 1 197 ? -14.810 -25.250 2.839 1.00 48.75 197 THR A C 1
ATOM 1511 O O . THR A 1 197 ? -14.095 -26.205 2.531 1.00 48.75 197 THR A O 1
ATOM 1514 N N . GLU A 1 198 ? -15.548 -25.209 3.949 1.00 39.06 198 GLU A N 1
ATOM 1515 C CA . GLU A 1 198 ? -16.058 -26.404 4.635 1.00 39.06 198 GLU A CA 1
ATOM 1516 C C . GLU A 1 198 ? -17.278 -26.966 3.898 1.00 39.06 198 GLU A C 1
ATOM 1518 O O . GLU A 1 198 ? -18.138 -26.164 3.458 1.00 39.06 198 GLU A O 1
#